Protein AF-0000000084690939 (afdb_homodimer)

Organism: Botryosphaeria parva (strain UCR-NP2) (NCBI:txid1287680)

Sequence (204 aa):
MVVKYTILFPKGSIYDMDHYTKIHMPMIAAAFPVDFLRWEVATFPAEAPFMAVCHVEWTSAEAFESMSQPGSEAGKKIFADVPNFSTEAPIFMMEKYVAGGPMVVKYTILFPKGSIYDMDHYTKIHMPMIAAAFPVDFLRWEVATFPAEAPFMAVCHVEWTSAEAFESMSQPGSEAGKKIFADVPNFSTEAPIFMMEKYVAGGP

Radius of gyration: 17.75 Å; Cα contacts (8 Å, |Δi|>4): 403; chains: 2; bounding box: 32×53×38 Å

Secondary structure (DSSP, 8-state):
--EEEEEEEETT--B-HHHIIIIIHHHHHHH-TTTEEEEEEEE--TTSSEEEEEEEEES-HHHHHHHHSTT-HHHHHHHHTGGGTBSS--EEEEEEEEEEE-/--EEEEEEEETT--B-HHHIIIIIHHHHHHH-TTTEEEEEEEE--TTSSEEEEEEEEES-HHHHHHHHSTT-HHHHHHHHTGGGTBSS--EEEEEEEEEEE-

Structure (mmCIF, N/CA/C/O backbone):
data_AF-0000000084690939-model_v1
#
loop_
_entity.id
_entity.type
_entity.pdbx_description
1 polymer 'Putative ethyl tert-butyl ether degradation protein'
#
loop_
_atom_site.group_PDB
_atom_site.id
_atom_site.type_symbol
_atom_site.label_atom_id
_atom_site.label_alt_id
_atom_site.label_comp_id
_atom_site.label_asym_id
_atom_site.label_entity_id
_atom_site.label_seq_id
_atom_site.pdbx_PDB_ins_code
_atom_site.Cartn_x
_atom_site.Cartn_y
_atom_site.Cartn_z
_atom_site.occupancy
_atom_site.B_iso_or_equiv
_atom_site.auth_seq_id
_atom_site.auth_comp_id
_atom_site.auth_asym_id
_atom_site.auth_atom_id
_atom_site.pdbx_PDB_model_num
ATOM 1 N N . MET A 1 1 ? -14.016 -5.285 -13.18 1 88.12 1 MET A N 1
ATOM 2 C CA . MET A 1 1 ? -13.453 -4.074 -12.594 1 88.12 1 MET A CA 1
ATOM 3 C C . MET A 1 1 ? -12.055 -4.34 -12.047 1 88.12 1 MET A C 1
ATOM 5 O O . MET A 1 1 ? -11.797 -5.398 -11.461 1 88.12 1 MET A O 1
ATOM 9 N N . VAL A 1 2 ? -11.156 -3.422 -12.188 1 95.56 2 VAL A N 1
ATOM 10 C CA . VAL A 1 2 ? -9.773 -3.602 -11.758 1 95.56 2 VAL A CA 1
ATOM 11 C C . VAL A 1 2 ? -9.719 -3.748 -10.234 1 95.56 2 VAL A C 1
ATOM 13 O O . VAL A 1 2 ? -10.438 -3.057 -9.516 1 95.56 2 VAL A O 1
ATOM 16 N N . VAL A 1 3 ? -8.906 -4.695 -9.789 1 96.81 3 VAL A N 1
ATOM 17 C CA . VAL A 1 3 ? -8.727 -4.871 -8.352 1 96.81 3 VAL A CA 1
ATOM 18 C C . VAL A 1 3 ? -7.25 -4.695 -7.996 1 96.81 3 VAL A C 1
ATOM 20 O O . VAL A 1 3 ? -6.367 -5.098 -8.758 1 96.81 3 VAL A O 1
ATOM 23 N N . LYS A 1 4 ? -7.066 -4.113 -6.82 1 98.31 4 LYS A N 1
ATOM 24 C CA . LYS A 1 4 ? -5.715 -3.848 -6.332 1 98.31 4 LYS A CA 1
ATOM 25 C C . LYS A 1 4 ? -5.426 -4.652 -5.066 1 98.31 4 LYS A C 1
ATOM 27 O O . LYS A 1 4 ? -6.312 -4.855 -4.234 1 98.31 4 LYS A O 1
ATOM 32 N N . TYR A 1 5 ? -4.188 -5.07 -4.992 1 97.81 5 TYR A N 1
ATOM 33 C CA . TYR A 1 5 ? -3.684 -5.676 -3.766 1 97.81 5 TYR A CA 1
ATOM 34 C C . TYR A 1 5 ? -2.473 -4.914 -3.24 1 97.81 5 TYR A C 1
ATOM 36 O O . TYR A 1 5 ? -1.619 -4.477 -4.016 1 97.81 5 TYR A O 1
ATOM 44 N N . THR A 1 6 ? -2.439 -4.734 -2.012 1 98.69 6 THR A N 1
ATOM 45 C CA . THR A 1 6 ? -1.219 -4.395 -1.288 1 98.69 6 THR A CA 1
ATOM 46 C C . THR A 1 6 ? -0.604 -5.637 -0.649 1 98.69 6 THR A C 1
ATOM 48 O O . THR A 1 6 ? -1.246 -6.305 0.164 1 98.69 6 THR A O 1
ATOM 51 N N . ILE A 1 7 ? 0.587 -5.934 -1.031 1 97.56 7 ILE A N 1
ATOM 52 C CA . ILE A 1 7 ? 1.321 -7.078 -0.5 1 97.56 7 ILE A CA 1
ATOM 53 C C . ILE A 1 7 ? 2.496 -6.59 0.343 1 97.56 7 ILE A C 1
ATOM 55 O O . ILE A 1 7 ? 3.369 -5.871 -0.153 1 97.56 7 ILE A O 1
ATOM 59 N N . LEU A 1 8 ? 2.527 -7.031 1.615 1 97.62 8 LEU A N 1
ATOM 60 C CA . LEU A 1 8 ? 3.557 -6.547 2.529 1 97.62 8 LEU A CA 1
ATOM 61 C C . LEU A 1 8 ? 4.496 -7.68 2.934 1 97.62 8 LEU A C 1
ATOM 63 O O . LEU A 1 8 ? 4.051 -8.797 3.193 1 97.62 8 LEU A O 1
ATOM 67 N N . PHE A 1 9 ? 5.727 -7.359 2.977 1 97.25 9 PHE A N 1
ATOM 68 C CA . PHE A 1 9 ? 6.75 -8.258 3.504 1 97.25 9 PHE A CA 1
ATOM 69 C C . PHE A 1 9 ? 7.234 -7.785 4.867 1 97.25 9 PHE A C 1
ATOM 71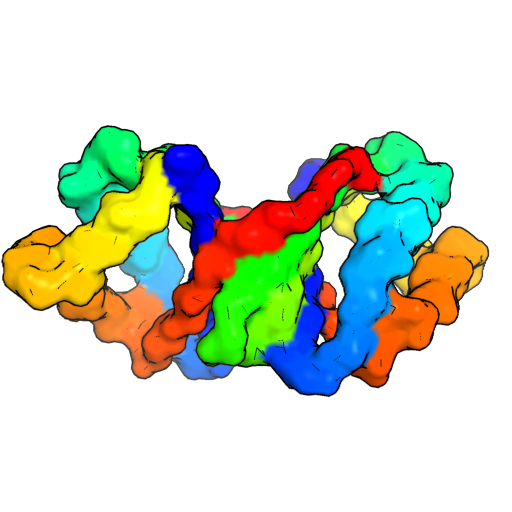 O O . PHE A 1 9 ? 7.836 -6.715 4.984 1 97.25 9 PHE A O 1
ATOM 78 N N . PRO A 1 10 ? 7.012 -8.547 5.863 1 95.25 10 PRO A N 1
ATOM 79 C CA . PRO A 1 10 ? 7.328 -8.078 7.219 1 95.25 10 PRO A CA 1
ATOM 80 C C . PRO A 1 10 ? 8.828 -7.906 7.445 1 95.25 10 PRO A C 1
ATOM 82 O O . PRO A 1 10 ? 9.641 -8.562 6.785 1 95.25 10 PRO A O 1
ATOM 85 N N . LYS A 1 11 ? 9.086 -7.035 8.375 1 92.88 11 LYS A N 1
ATOM 86 C CA . LYS A 1 11 ? 10.453 -6.891 8.852 1 92.88 11 LYS A CA 1
ATOM 87 C C . LYS A 1 11 ? 10.969 -8.195 9.453 1 92.88 11 LYS A C 1
ATOM 89 O O . LYS A 1 11 ? 10.234 -8.891 10.164 1 92.88 11 LYS A O 1
ATOM 94 N N . GLY A 1 12 ? 12.289 -8.508 9.133 1 86.62 12 GLY A N 1
ATOM 95 C CA . GLY A 1 12 ? 12.875 -9.727 9.664 1 86.62 12 GLY A CA 1
ATOM 96 C C . GLY A 1 12 ? 12.836 -10.883 8.68 1 86.62 12 GLY A C 1
ATOM 97 O O . GLY A 1 12 ? 13.57 -11.859 8.844 1 86.62 12 GLY A O 1
ATOM 98 N N . SER A 1 13 ? 11.906 -10.766 7.781 1 83.31 13 SER A N 1
ATOM 99 C CA . SER A 1 13 ? 11.93 -11.758 6.715 1 83.31 13 SER A CA 1
ATOM 100 C C . SER A 1 13 ? 13.188 -11.633 5.867 1 83.31 13 SER A C 1
ATOM 102 O O . SER A 1 13 ? 13.688 -10.523 5.656 1 83.31 13 SER A O 1
ATOM 104 N N . ILE A 1 14 ? 13.773 -12.695 5.57 1 88.62 14 ILE A N 1
ATOM 105 C CA . ILE A 1 14 ? 14.766 -12.672 4.504 1 88.62 14 ILE A CA 1
ATOM 106 C C . ILE A 1 14 ? 14.078 -12.555 3.15 1 88.62 14 ILE A C 1
ATOM 108 O O . ILE A 1 14 ? 13.148 -13.312 2.85 1 88.62 14 ILE A O 1
ATOM 112 N N . TYR A 1 15 ? 14.422 -11.57 2.402 1 93.5 15 TYR A N 1
ATOM 113 C CA . TYR A 1 15 ? 13.727 -11.234 1.159 1 93.5 15 TYR A CA 1
ATOM 114 C C . TYR A 1 15 ? 14.727 -11.031 0.023 1 93.5 15 TYR A C 1
ATOM 116 O O . TYR A 1 15 ? 15.5 -10.07 0.03 1 93.5 15 TYR A O 1
ATOM 124 N N . ASP A 1 16 ? 14.711 -11.938 -0.888 1 97.06 16 ASP A N 1
ATOM 125 C CA . ASP A 1 16 ? 15.516 -11.805 -2.098 1 97.06 16 ASP A CA 1
ATOM 126 C C . ASP A 1 16 ? 14.812 -10.938 -3.135 1 97.06 16 ASP A C 1
ATOM 128 O O . ASP A 1 16 ? 14.102 -11.445 -4.004 1 97.06 16 ASP A O 1
ATOM 132 N N . MET A 1 17 ? 15.094 -9.703 -3.105 1 96.56 17 MET A N 1
ATOM 133 C CA . MET A 1 17 ? 14.445 -8.695 -3.939 1 96.56 17 MET A CA 1
ATOM 134 C C . MET A 1 17 ? 14.711 -8.953 -5.418 1 96.56 17 MET A C 1
ATOM 136 O O . MET A 1 17 ? 13.828 -8.797 -6.254 1 96.56 17 MET A O 1
ATOM 140 N N . ASP A 1 18 ? 15.891 -9.336 -5.711 1 97.94 18 ASP A N 1
ATOM 141 C CA . ASP A 1 18 ? 16.234 -9.617 -7.102 1 97.94 18 ASP A CA 1
ATOM 142 C C . ASP A 1 18 ? 15.406 -10.773 -7.652 1 97.94 18 ASP A C 1
ATOM 144 O O . ASP A 1 18 ? 14.828 -10.664 -8.734 1 97.94 18 ASP A O 1
ATOM 148 N N . HIS A 1 19 ? 15.406 -11.812 -6.879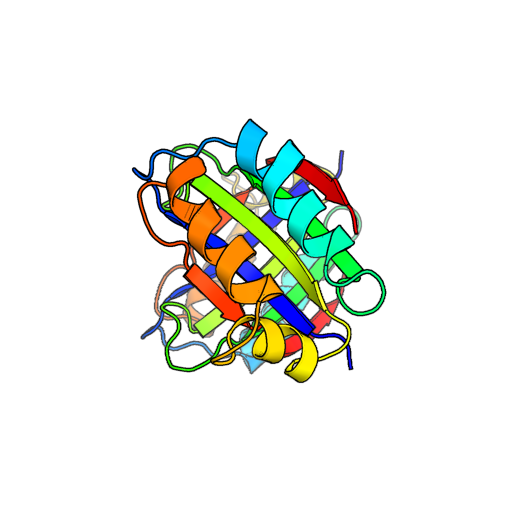 1 98.56 19 HIS A N 1
ATOM 149 C CA . HIS A 1 19 ? 14.602 -12.938 -7.328 1 98.56 19 HIS A CA 1
ATOM 150 C C . HIS A 1 19 ? 13.141 -12.531 -7.496 1 98.56 19 HIS A C 1
ATOM 152 O O . HIS A 1 19 ? 12.492 -12.906 -8.484 1 98.56 19 HIS A O 1
ATOM 158 N N . TYR A 1 20 ? 12.625 -11.82 -6.598 1 98.38 20 TYR A N 1
ATOM 159 C CA . TYR A 1 20 ? 11.219 -11.43 -6.625 1 98.38 20 TYR A CA 1
ATOM 160 C C . TYR A 1 20 ? 10.914 -10.594 -7.863 1 98.38 20 TYR A C 1
ATOM 162 O O . TYR A 1 20 ? 9.961 -10.883 -8.594 1 98.38 20 TYR A O 1
ATOM 170 N N . THR A 1 21 ? 11.758 -9.57 -8.172 1 98.44 21 THR A N 1
ATOM 171 C CA . THR A 1 21 ? 11.438 -8.609 -9.219 1 98.44 21 THR A CA 1
ATOM 172 C C . THR A 1 21 ? 11.852 -9.133 -10.586 1 98.44 21 THR A C 1
ATOM 174 O O . THR A 1 21 ? 11.227 -8.812 -11.602 1 98.44 21 THR A O 1
ATOM 177 N N . LYS A 1 22 ? 12.828 -10.023 -10.609 1 98.56 22 LYS A N 1
ATOM 178 C CA . LYS A 1 22 ? 13.367 -10.438 -11.906 1 98.56 22 LYS A CA 1
ATOM 179 C C . LYS A 1 22 ? 12.805 -11.789 -12.328 1 98.56 22 LYS A C 1
ATOM 181 O O . LYS A 1 22 ? 12.867 -12.164 -13.5 1 98.56 22 LYS A O 1
ATOM 186 N N . ILE A 1 23 ? 12.281 -12.492 -11.391 1 98.5 23 ILE A N 1
ATOM 187 C CA . ILE A 1 23 ? 11.82 -13.836 -11.719 1 98.5 23 ILE A CA 1
ATOM 188 C C . ILE A 1 23 ? 10.352 -13.992 -11.328 1 98.5 23 ILE A C 1
ATOM 190 O O . ILE A 1 23 ? 9.508 -14.297 -12.18 1 98.5 23 ILE A O 1
ATOM 194 N N . HIS A 1 24 ? 9.992 -13.82 -10.086 1 98.44 24 HIS A N 1
ATOM 195 C CA . HIS A 1 24 ? 8.664 -14.148 -9.57 1 98.44 24 HIS A CA 1
ATOM 196 C C . HIS A 1 24 ? 7.586 -13.312 -10.242 1 98.44 24 HIS A C 1
ATOM 198 O O . HIS A 1 24 ? 6.602 -13.859 -10.75 1 98.44 24 HIS A O 1
ATOM 204 N N . MET A 1 25 ? 7.789 -11.977 -10.242 1 98.19 25 MET A N 1
ATOM 205 C CA . MET A 1 25 ? 6.754 -11.109 -10.797 1 98.19 25 MET A CA 1
ATOM 206 C C . MET A 1 25 ? 6.598 -11.328 -12.297 1 98.19 25 MET A C 1
ATOM 208 O O . MET A 1 25 ? 5.477 -11.453 -12.797 1 98.19 25 MET A O 1
ATOM 212 N N . PRO A 1 26 ? 7.758 -11.453 -13.023 1 98.19 26 PRO A N 1
ATOM 213 C CA . PRO A 1 26 ? 7.613 -11.773 -14.445 1 98.19 26 PRO A CA 1
ATOM 214 C C . PRO A 1 26 ? 6.945 -13.125 -14.68 1 98.19 26 PRO A C 1
ATOM 216 O O . PRO A 1 26 ? 6.227 -13.305 -15.664 1 98.19 26 PRO A O 1
ATOM 219 N N . MET A 1 27 ? 7.133 -14.062 -13.828 1 97.88 27 MET A N 1
ATOM 220 C CA . MET A 1 27 ? 6.461 -15.352 -13.898 1 97.88 27 MET A CA 1
ATOM 221 C C . MET A 1 27 ? 4.945 -15.18 -13.82 1 97.88 27 MET A C 1
ATOM 223 O O . MET A 1 27 ? 4.211 -15.797 -14.594 1 97.88 27 MET A O 1
ATOM 227 N N . ILE A 1 28 ? 4.406 -14.383 -12.945 1 97.5 28 ILE A N 1
ATOM 228 C CA . ILE A 1 28 ? 2.977 -14.133 -12.805 1 97.5 28 ILE A CA 1
ATOM 229 C C . ILE A 1 28 ? 2.443 -13.461 -14.062 1 97.5 28 ILE A C 1
ATOM 231 O O . ILE A 1 28 ? 1.406 -13.859 -14.594 1 97.5 28 ILE A O 1
ATOM 235 N N . ALA A 1 29 ? 3.186 -12.469 -14.555 1 97.5 29 ALA A N 1
ATOM 236 C CA . ALA A 1 29 ? 2.766 -11.742 -15.75 1 97.5 29 ALA A CA 1
ATOM 237 C C . ALA A 1 29 ? 2.666 -12.68 -16.953 1 97.5 29 ALA A C 1
ATOM 239 O O . ALA A 1 29 ? 1.748 -12.555 -17.766 1 97.5 29 ALA A O 1
ATOM 240 N N . ALA A 1 30 ? 3.59 -13.594 -17.062 1 97.12 30 ALA A N 1
ATOM 241 C CA . ALA A 1 30 ? 3.594 -14.555 -18.172 1 97.12 30 ALA A CA 1
ATOM 242 C C . ALA A 1 30 ? 2.414 -15.516 -18.062 1 97.12 30 ALA A C 1
ATOM 244 O O . ALA A 1 30 ? 1.828 -15.906 -19.078 1 97.12 30 ALA A O 1
ATOM 245 N N . ALA A 1 31 ? 2.084 -15.844 -16.875 1 96.31 31 ALA A N 1
ATOM 246 C CA . ALA A 1 31 ? 1.008 -16.812 -16.656 1 96.31 31 ALA A CA 1
ATOM 247 C C . ALA A 1 31 ? -0.357 -16.156 -16.875 1 96.31 31 ALA A C 1
ATOM 249 O O . ALA A 1 31 ? -1.321 -16.844 -17.234 1 96.31 31 ALA A O 1
ATOM 250 N N . PHE A 1 32 ? -0.459 -14.836 -16.688 1 96.31 32 PHE A N 1
ATOM 251 C CA . PHE A 1 32 ? -1.729 -14.125 -16.781 1 96.31 32 PHE A CA 1
ATOM 252 C C . PHE A 1 32 ? -1.577 -12.852 -17.609 1 96.31 32 PHE A C 1
ATOM 254 O O . PHE A 1 32 ? -1.868 -11.758 -17.141 1 96.31 32 PHE A O 1
ATOM 261 N N . PRO A 1 33 ? -1.22 -12.984 -18.859 1 96.5 33 PRO A N 1
ATOM 262 C CA . PRO A 1 33 ? -0.843 -11.836 -19.688 1 96.5 33 PRO A CA 1
ATOM 263 C C . PRO A 1 33 ? -1.991 -10.852 -19.875 1 96.5 33 PRO A C 1
ATOM 265 O O . PRO A 1 33 ? -1.755 -9.656 -20.094 1 96.5 33 PRO A O 1
ATOM 268 N N . VAL A 1 34 ? -3.217 -11.289 -19.781 1 96.31 34 VAL A N 1
ATOM 269 C CA . VAL A 1 34 ? -4.363 -10.414 -20 1 96.31 34 VAL A CA 1
ATOM 270 C C . VAL A 1 34 ? -4.855 -9.867 -18.656 1 96.3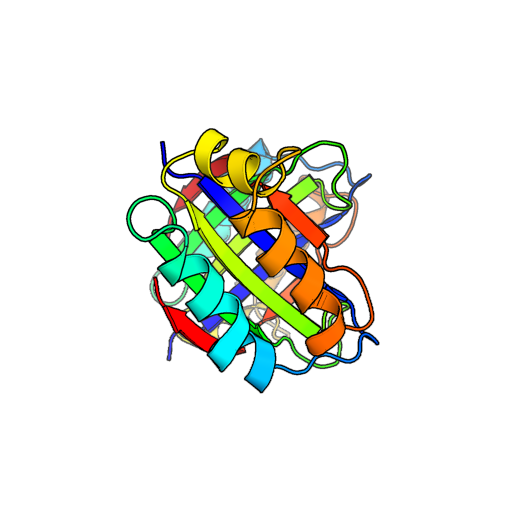1 34 VAL A C 1
ATOM 272 O O . VAL A 1 34 ? -5.184 -8.688 -18.547 1 96.31 34 VAL A O 1
ATOM 275 N N . ASP A 1 35 ? -4.797 -10.734 -17.609 1 96.94 35 ASP A N 1
ATOM 276 C CA . ASP A 1 35 ? -5.5 -10.43 -16.375 1 96.94 35 ASP A CA 1
ATOM 277 C C . ASP A 1 35 ? -4.602 -9.664 -15.406 1 96.94 35 ASP A C 1
ATOM 279 O O . ASP A 1 35 ? -5.09 -8.938 -14.531 1 96.94 35 ASP A O 1
ATOM 283 N N . PHE A 1 36 ? -3.295 -9.898 -15.453 1 97.5 36 PHE A N 1
ATOM 284 C CA . PHE A 1 36 ? -2.342 -9.227 -14.57 1 97.5 36 PHE A CA 1
ATOM 285 C C . PHE A 1 36 ? -1.839 -7.934 -15.195 1 97.5 36 PHE A C 1
ATOM 287 O O . PHE A 1 36 ? -1.036 -7.961 -16.125 1 97.5 36 PHE A O 1
ATOM 294 N N . LEU A 1 37 ? -2.207 -6.742 -14.641 1 98.19 37 LEU A N 1
ATOM 295 C CA . LEU A 1 37 ? -2.102 -5.469 -15.344 1 98.19 37 LEU A CA 1
ATOM 296 C C . LEU A 1 37 ? -0.817 -4.742 -14.961 1 98.19 37 LEU A C 1
ATOM 298 O O . LEU A 1 37 ? -0.158 -4.145 -15.812 1 98.19 37 LEU A O 1
ATOM 302 N N . ARG A 1 38 ? -0.526 -4.719 -13.672 1 98.25 38 ARG A N 1
ATOM 303 C CA . ARG A 1 38 ? 0.568 -3.885 -13.18 1 98.25 38 ARG A CA 1
ATOM 304 C C . ARG A 1 38 ? 1.087 -4.398 -11.836 1 98.25 38 ARG A C 1
ATOM 306 O O . ARG A 1 38 ? 0.31 -4.871 -11.008 1 98.25 38 ARG A O 1
ATOM 313 N N . TRP A 1 39 ? 2.4 -4.258 -11.672 1 98.69 39 TRP A N 1
ATOM 314 C CA . TRP A 1 39 ? 2.998 -4.434 -10.359 1 98.69 39 TRP A CA 1
ATOM 315 C C . TRP A 1 39 ? 4.094 -3.4 -10.109 1 98.69 39 TRP A C 1
ATOM 317 O O . TRP A 1 39 ? 4.762 -2.963 -11.047 1 98.69 39 TRP A O 1
ATOM 327 N N . GLU A 1 40 ? 4.223 -2.939 -8.898 1 98.75 40 GLU A N 1
ATOM 328 C CA . GLU A 1 40 ? 5.266 -2.023 -8.445 1 98.75 40 GLU A CA 1
ATOM 329 C C . GLU A 1 40 ? 5.793 -2.428 -7.074 1 98.75 40 GLU A C 1
ATOM 331 O O . GLU A 1 40 ? 5.02 -2.615 -6.133 1 98.75 40 GLU A O 1
ATOM 336 N N . VAL A 1 41 ? 7.125 -2.529 -6.98 1 98.69 41 VAL A N 1
ATOM 337 C CA . VAL A 1 41 ? 7.781 -2.908 -5.734 1 98.69 41 VAL A CA 1
ATOM 338 C C . VAL A 1 41 ? 8.547 -1.713 -5.168 1 98.69 41 VAL A C 1
ATOM 340 O O . VAL A 1 41 ? 9.211 -0.986 -5.91 1 98.69 41 VAL A O 1
ATOM 343 N N . ALA A 1 42 ? 8.438 -1.548 -3.906 1 98.56 42 ALA A N 1
ATOM 344 C CA . ALA A 1 42 ? 9.203 -0.542 -3.182 1 98.56 42 ALA A CA 1
ATOM 345 C C . ALA A 1 42 ? 9.68 -1.081 -1.836 1 98.56 42 ALA A C 1
ATOM 347 O O . ALA A 1 42 ? 9.117 -2.041 -1.309 1 98.56 42 ALA A O 1
ATOM 348 N N . THR A 1 43 ? 10.727 -0.502 -1.36 1 97.69 43 THR A N 1
ATOM 349 C CA . THR A 1 43 ? 11.188 -0.792 -0.007 1 97.69 43 THR A CA 1
ATOM 350 C C . THR A 1 43 ? 10.812 0.338 0.946 1 97.69 43 THR A C 1
ATOM 352 O O . THR A 1 43 ? 10.359 1.401 0.511 1 97.69 43 THR A O 1
ATOM 355 N N . PHE A 1 44 ? 10.898 0.026 2.223 1 97.44 44 PHE A N 1
ATOM 356 C CA . PHE A 1 44 ? 10.602 0.996 3.271 1 97.44 44 PHE A CA 1
ATOM 357 C C . PHE A 1 44 ? 11.859 1.302 4.086 1 97.44 44 PHE A C 1
ATOM 359 O O . PHE A 1 44 ? 12.836 0.553 4.039 1 97.44 44 PHE A O 1
ATOM 366 N N . PRO A 1 45 ? 11.828 2.434 4.832 1 95.69 45 PRO A N 1
ATOM 367 C CA . PRO A 1 45 ? 12.938 2.715 5.746 1 95.69 45 PRO A CA 1
ATOM 368 C C . PRO A 1 45 ? 13.062 1.68 6.863 1 95.69 45 PRO A C 1
ATOM 370 O O . PRO A 1 45 ? 12.102 0.962 7.152 1 95.69 45 PRO A O 1
ATOM 373 N N . ALA A 1 46 ? 14.203 1.632 7.523 1 94.06 46 ALA A N 1
ATOM 374 C CA . ALA A 1 46 ? 14.547 0.611 8.508 1 94.06 46 ALA A CA 1
ATOM 375 C C . ALA A 1 46 ? 13.594 0.654 9.703 1 94.06 46 ALA A C 1
ATOM 377 O O . ALA A 1 46 ? 13.344 -0.371 10.344 1 94.06 46 ALA A O 1
ATOM 378 N N . GLU A 1 47 ? 13.031 1.786 10.023 1 94.88 47 GLU A N 1
ATOM 379 C CA . GLU A 1 47 ? 12.188 1.94 11.203 1 94.88 47 GLU A CA 1
ATOM 380 C C . GLU A 1 47 ? 10.781 1.397 10.961 1 94.88 47 GLU A C 1
ATOM 382 O O . GLU A 1 47 ? 10.008 1.209 11.898 1 94.88 47 GLU A O 1
ATOM 387 N N . ALA A 1 48 ? 10.414 1.156 9.773 1 95.94 48 ALA A N 1
ATOM 388 C CA . ALA A 1 48 ? 9.086 0.637 9.43 1 95.94 48 ALA A CA 1
ATOM 389 C C . ALA A 1 48 ? 8.953 -0.826 9.836 1 95.94 48 ALA A C 1
ATOM 391 O O . ALA A 1 48 ? 9.938 -1.566 9.859 1 95.94 48 ALA A O 1
ATOM 392 N N . PRO A 1 49 ? 7.797 -1.308 10.109 1 96.62 49 PRO A N 1
ATOM 393 C CA . PRO A 1 49 ? 7.582 -2.705 10.492 1 96.62 49 PRO A CA 1
ATOM 394 C C . PRO A 1 49 ? 7.594 -3.656 9.297 1 96.62 49 PRO A C 1
ATOM 396 O O . PRO A 1 49 ? 7.5 -4.871 9.469 1 96.62 49 PRO A O 1
ATOM 399 N N . PHE A 1 50 ? 7.738 -3.176 8.094 1 97.38 50 PHE A N 1
ATOM 400 C CA . PHE A 1 50 ? 7.824 -3.961 6.871 1 97.38 50 PHE A CA 1
ATOM 401 C C . PHE A 1 50 ? 9.07 -3.59 6.074 1 97.38 50 PHE A C 1
ATOM 403 O O . PHE A 1 50 ? 9.539 -2.451 6.137 1 97.38 50 PHE A O 1
ATOM 410 N N . MET A 1 51 ? 9.547 -4.461 5.336 1 95.94 51 MET A N 1
ATOM 411 C CA . MET A 1 51 ? 10.766 -4.168 4.59 1 95.94 51 MET A CA 1
ATOM 412 C C . MET A 1 51 ? 10.438 -3.771 3.152 1 95.94 51 MET A C 1
ATOM 414 O O . MET A 1 51 ? 11.227 -3.074 2.506 1 95.94 51 MET A O 1
ATOM 418 N N . ALA A 1 52 ? 9.242 -4.277 2.656 1 97.44 52 ALA A N 1
ATOM 419 C CA . ALA A 1 52 ? 8.883 -4.008 1.266 1 97.44 52 ALA A CA 1
ATOM 420 C C . ALA A 1 52 ? 7.379 -4.113 1.052 1 97.44 52 ALA A C 1
ATOM 422 O O . ALA A 1 52 ? 6.664 -4.688 1.881 1 97.44 52 ALA A O 1
ATOM 423 N N . VAL A 1 53 ? 7.012 -3.496 -0.047 1 98.56 53 VAL A N 1
ATOM 424 C CA . VAL A 1 53 ? 5.629 -3.572 -0.499 1 98.56 53 VAL A CA 1
ATOM 425 C C . VAL A 1 53 ? 5.59 -3.846 -2.002 1 98.56 53 VAL A C 1
ATOM 427 O O . VAL A 1 53 ? 6.453 -3.381 -2.746 1 98.56 53 VAL A O 1
ATOM 430 N N . CYS A 1 54 ? 4.613 -4.625 -2.391 1 98.75 54 CYS A N 1
ATOM 431 C CA . CYS A 1 54 ? 4.277 -4.789 -3.801 1 98.75 54 CYS A CA 1
ATOM 432 C C . CYS A 1 54 ? 2.816 -4.438 -4.055 1 98.75 54 CYS A C 1
ATOM 434 O O . CYS A 1 54 ? 1.918 -5.012 -3.438 1 98.75 54 CYS A O 1
ATOM 436 N N . HIS A 1 55 ? 2.598 -3.498 -4.91 1 98.75 55 HIS A N 1
ATOM 437 C CA . HIS A 1 55 ? 1.268 -3.166 -5.406 1 98.75 55 HIS A CA 1
ATOM 438 C C . HIS A 1 55 ? 0.973 -3.885 -6.719 1 98.75 55 HIS A C 1
ATOM 440 O O . HIS A 1 55 ? 1.766 -3.816 -7.66 1 98.75 55 HIS A O 1
ATOM 446 N N . VAL A 1 56 ? -0.158 -4.527 -6.746 1 98.25 56 VAL A N 1
ATOM 447 C CA . VAL A 1 56 ? -0.496 -5.207 -7.992 1 98.25 56 VAL A CA 1
ATOM 448 C C . VAL A 1 56 ? -1.929 -4.867 -8.398 1 98.25 56 VAL A C 1
ATOM 450 O O . VAL A 1 56 ? -2.77 -4.582 -7.539 1 98.25 56 VAL A O 1
ATOM 453 N N . GLU A 1 57 ? -2.189 -4.906 -9.68 1 98.31 57 GLU A N 1
ATOM 454 C CA . GLU A 1 57 ? -3.504 -4.66 -10.266 1 98.31 57 GLU A CA 1
ATOM 455 C C . GLU A 1 57 ? -3.932 -5.812 -11.164 1 98.31 57 GLU A C 1
ATOM 457 O O . GLU A 1 57 ? -3.154 -6.273 -12.008 1 98.31 57 GLU A O 1
ATOM 462 N N . TRP A 1 58 ? -5.094 -6.254 -11.023 1 97.38 58 TRP A N 1
ATOM 463 C CA . TRP A 1 58 ? -5.711 -7.328 -11.789 1 97.38 58 TRP A CA 1
ATOM 464 C C . TRP A 1 58 ? -7.008 -6.855 -12.445 1 97.38 58 TRP A C 1
ATOM 466 O O . TRP A 1 58 ? -7.688 -5.969 -11.914 1 97.38 58 TRP A O 1
ATOM 476 N N . THR A 1 59 ? -7.41 -7.449 -13.516 1 97.38 59 THR A N 1
ATOM 477 C CA . THR A 1 59 ? -8.625 -7.078 -14.234 1 97.38 59 THR A CA 1
ATOM 478 C C . THR A 1 59 ? -9.859 -7.379 -13.398 1 97.38 59 THR A C 1
ATOM 480 O O . THR A 1 59 ? -10.93 -6.801 -13.617 1 97.38 59 THR A O 1
ATOM 483 N N . SER A 1 60 ? -9.719 -8.406 -12.516 1 95.56 60 SER A N 1
ATOM 484 C CA . SER A 1 60 ? -10.844 -8.789 -11.672 1 95.56 60 SER A CA 1
ATOM 485 C C . SER A 1 60 ? -10.383 -9.586 -10.453 1 95.56 60 SER A C 1
ATOM 487 O O . SER A 1 60 ? -9.281 -10.141 -10.453 1 95.56 60 SER A O 1
ATOM 489 N N . ALA A 1 61 ? -11.258 -9.578 -9.469 1 93.31 61 ALA A N 1
ATOM 490 C CA . ALA A 1 61 ? -11 -10.414 -8.297 1 93.31 61 ALA A CA 1
ATOM 491 C C . ALA A 1 61 ? -10.977 -11.891 -8.672 1 93.31 61 ALA A C 1
ATOM 493 O O . ALA A 1 61 ? -10.211 -12.672 -8.102 1 93.31 61 ALA A O 1
ATOM 494 N N . GLU A 1 62 ? -11.805 -12.297 -9.625 1 93.56 62 GLU A N 1
ATOM 495 C CA . GLU A 1 62 ? -11.891 -13.688 -10.07 1 93.56 62 GLU A CA 1
ATOM 496 C C . GLU A 1 62 ? -10.562 -14.156 -10.664 1 93.56 62 GLU A C 1
ATOM 498 O O . GLU A 1 62 ? -10.156 -15.305 -10.461 1 93.56 62 GLU A O 1
ATOM 503 N N . ALA A 1 63 ? -9.977 -13.336 -11.422 1 92.12 63 ALA A N 1
ATOM 504 C CA . ALA A 1 63 ? -8.688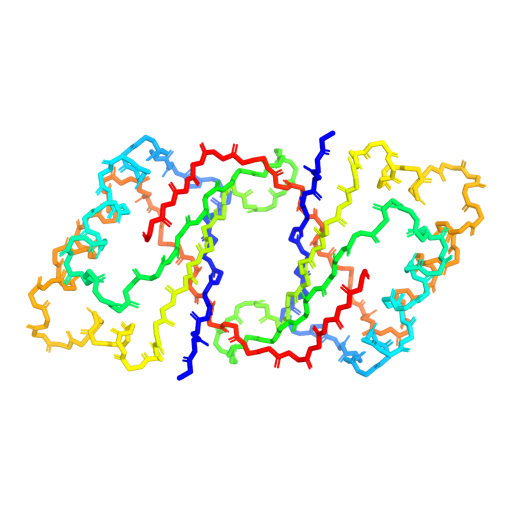 -13.672 -12.008 1 92.12 63 ALA A CA 1
ATOM 505 C C . ALA A 1 63 ? -7.648 -13.953 -10.922 1 92.12 63 ALA A C 1
ATOM 507 O O . ALA A 1 63 ? -6.953 -14.969 -10.969 1 92.12 63 ALA A O 1
ATOM 508 N N . PHE A 1 64 ? -7.551 -13.117 -9.93 1 91.94 64 PHE A N 1
ATOM 509 C CA . PHE A 1 64 ? -6.641 -13.328 -8.812 1 91.94 64 PHE A CA 1
ATOM 510 C C . PHE A 1 64 ? -6.984 -14.617 -8.07 1 91.94 64 PHE A C 1
ATOM 512 O O . PHE A 1 64 ? -6.102 -15.422 -7.773 1 91.94 64 PHE A O 1
ATOM 519 N N . GLU A 1 65 ? -8.227 -14.781 -7.836 1 91.12 65 GLU A N 1
ATOM 520 C CA . GLU A 1 65 ? -8.688 -15.945 -7.098 1 91.12 65 GLU A CA 1
ATOM 52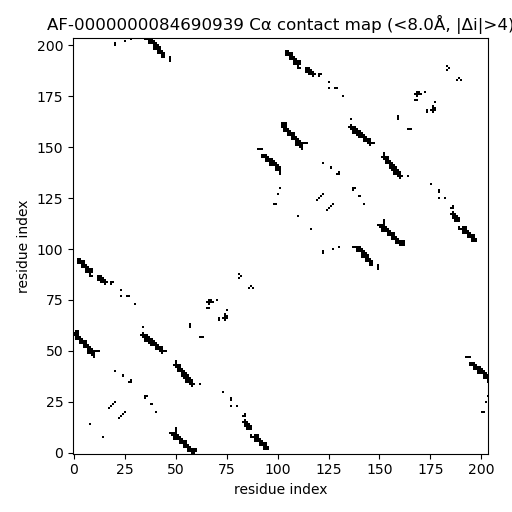1 C C . GLU A 1 65 ? -8.406 -17.234 -7.863 1 91.12 65 GLU A C 1
ATOM 523 O O . GLU A 1 65 ? -8.188 -18.297 -7.262 1 91.12 65 GLU A O 1
ATOM 528 N N . SER A 1 66 ? -8.367 -17.141 -9.141 1 91.88 66 SER A N 1
ATOM 529 C CA . SER A 1 66 ? -8.102 -18.328 -9.961 1 91.88 66 SER A CA 1
ATOM 530 C C . SER A 1 66 ? -6.703 -18.875 -9.711 1 91.88 66 SER A C 1
ATOM 532 O O . SER A 1 66 ? -6.473 -20.078 -9.828 1 91.88 66 SER A O 1
ATOM 534 N N . MET A 1 67 ? -5.812 -17.984 -9.367 1 88.75 67 MET A N 1
ATOM 535 C CA . MET A 1 67 ? -4.445 -18.375 -9.055 1 88.75 67 MET A CA 1
ATOM 536 C C . MET A 1 67 ? -4.398 -19.234 -7.789 1 88.75 67 MET A C 1
ATOM 538 O O . MET A 1 67 ? -3.576 -20.141 -7.68 1 88.75 67 MET A O 1
ATOM 542 N N . SER A 1 68 ? -5.273 -18.984 -6.938 1 83.69 68 SER A N 1
ATOM 543 C CA . SER A 1 68 ? -5.246 -19.641 -5.637 1 83.69 68 SER A CA 1
ATOM 544 C C . SER A 1 68 ? -6.148 -20.859 -5.613 1 83.69 68 SER A C 1
ATOM 546 O O . SER A 1 68 ? -6.211 -21.578 -4.609 1 83.69 68 SER A O 1
ATOM 548 N N . GLN A 1 69 ? -6.883 -21.094 -6.688 1 88.31 69 GLN A N 1
ATOM 549 C CA . GLN A 1 69 ? -7.793 -22.234 -6.727 1 88.31 69 GLN A CA 1
ATOM 550 C C . GLN A 1 69 ? -7.027 -23.562 -6.754 1 88.31 69 GLN A C 1
ATOM 552 O O . GLN A 1 69 ? -5.957 -23.641 -7.363 1 88.31 69 GLN A O 1
ATOM 557 N N . PRO A 1 70 ? -7.809 -24.516 -6.098 1 84.88 70 PRO A N 1
ATOM 558 C CA . PRO A 1 70 ? -7.227 -25.844 -6.223 1 84.88 70 PRO A CA 1
ATOM 559 C C . PRO A 1 70 ? -7.129 -26.328 -7.672 1 84.88 70 PRO A C 1
ATOM 561 O O . PRO A 1 70 ? -8.07 -26.125 -8.453 1 84.88 70 PRO A O 1
ATOM 564 N N . GLY A 1 71 ? -6.043 -26.75 -8.141 1 88.44 71 GLY A N 1
ATOM 565 C CA . GLY A 1 71 ? -5.855 -27.281 -9.484 1 88.44 71 GLY A CA 1
ATOM 566 C C . GLY A 1 71 ? -5.18 -26.297 -10.422 1 88.44 71 GLY A C 1
ATOM 567 O O . GLY A 1 71 ? -4.871 -26.641 -11.57 1 88.44 71 GLY A O 1
ATOM 568 N N . SER A 1 72 ? -5.113 -25.094 -9.953 1 91.19 72 SER A N 1
ATOM 569 C CA . SER A 1 72 ? -4.406 -24.141 -10.789 1 91.19 72 SER A CA 1
ATOM 570 C C . SER A 1 72 ? -2.928 -24.5 -10.914 1 91.19 72 SER A C 1
ATOM 572 O O . SER A 1 72 ? -2.168 -24.359 -9.953 1 91.19 72 SER A O 1
ATOM 574 N N . GLU A 1 73 ? -2.588 -24.938 -12.086 1 93.12 73 GLU A N 1
ATOM 575 C CA . GLU A 1 73 ? -1.185 -25.266 -12.305 1 93.12 73 GLU A CA 1
ATOM 576 C C . GLU A 1 73 ? -0.299 -24.031 -12.195 1 93.12 73 GLU A C 1
ATOM 578 O O . GLU A 1 73 ? 0.783 -24.078 -11.609 1 93.12 73 GLU A O 1
ATOM 583 N N . ALA A 1 74 ? -0.799 -22.969 -12.781 1 93 74 ALA A N 1
ATOM 584 C CA . ALA A 1 74 ? -0.062 -21.719 -12.688 1 93 74 ALA A CA 1
ATOM 585 C C . ALA A 1 74 ? 0.077 -21.266 -11.234 1 93 74 ALA A C 1
ATOM 587 O O . ALA A 1 74 ? 1.168 -20.891 -10.797 1 93 74 ALA A O 1
ATOM 588 N N . GLY A 1 75 ? -0.963 -21.297 -10.461 1 93.69 75 GLY A N 1
ATOM 589 C CA . GLY A 1 75 ? -0.943 -20.938 -9.055 1 93.69 75 GLY A CA 1
ATOM 590 C C . GLY A 1 75 ? 0.036 -21.75 -8.234 1 93.69 75 GLY A C 1
ATOM 591 O O . GLY A 1 75 ? 0.782 -21.203 -7.418 1 93.69 75 GLY A O 1
ATOM 592 N N . LYS A 1 76 ? -0.012 -23.062 -8.492 1 94.62 76 LYS A N 1
ATOM 593 C CA . LYS A 1 76 ? 0.906 -23.953 -7.789 1 94.62 76 LYS A CA 1
ATOM 594 C C . LYS A 1 76 ? 2.355 -23.531 -7.996 1 94.62 76 LYS A C 1
ATOM 596 O O . LYS A 1 76 ? 3.133 -23.469 -7.043 1 94.62 76 LYS A O 1
ATOM 601 N N . LYS A 1 77 ? 2.689 -23.266 -9.227 1 95.44 77 LYS A N 1
ATOM 602 C CA . LYS A 1 77 ? 4.051 -22.875 -9.562 1 95.44 77 LYS A CA 1
ATOM 603 C C . LYS A 1 77 ? 4.418 -21.547 -8.883 1 95.44 77 LYS A C 1
ATOM 605 O O . LYS A 1 77 ? 5.52 -21.406 -8.352 1 95.44 77 LYS A O 1
ATOM 610 N N . ILE A 1 78 ? 3.498 -20.594 -8.883 1 95.5 78 ILE A N 1
ATOM 611 C CA . ILE A 1 78 ? 3.723 -19.25 -8.352 1 95.5 78 ILE A CA 1
ATOM 612 C C . ILE A 1 78 ? 3.914 -19.328 -6.836 1 95.5 78 ILE A C 1
ATOM 614 O O . ILE A 1 78 ? 4.875 -18.781 -6.297 1 95.5 78 ILE A O 1
ATOM 618 N N . PHE A 1 79 ? 3.086 -20.016 -6.141 1 93.19 79 PHE A N 1
ATOM 619 C CA . PHE A 1 79 ? 3.152 -20.094 -4.684 1 93.19 79 PHE A CA 1
ATOM 620 C C . PHE A 1 79 ? 4.328 -20.953 -4.234 1 93.19 79 PHE A C 1
ATOM 622 O O . PHE A 1 79 ? 4.938 -20.688 -3.197 1 93.19 79 PHE A O 1
ATOM 629 N N . ALA A 1 80 ? 4.73 -21.984 -5.039 1 94.38 80 ALA A N 1
ATOM 630 C CA . ALA A 1 80 ? 5.887 -22.812 -4.734 1 94.38 80 ALA A CA 1
ATOM 631 C C . ALA A 1 80 ? 7.18 -22.016 -4.816 1 94.38 80 ALA A C 1
ATOM 633 O O . ALA A 1 80 ? 8.219 -22.438 -4.305 1 94.38 80 ALA A O 1
ATOM 634 N N . ASP A 1 81 ? 7.129 -20.891 -5.473 1 96.44 81 ASP A N 1
ATOM 635 C CA . ASP A 1 81 ? 8.312 -20.062 -5.664 1 96.44 81 ASP A CA 1
ATOM 636 C C . ASP A 1 81 ? 8.547 -19.156 -4.465 1 96.44 81 ASP A C 1
ATOM 638 O O . ASP A 1 81 ? 9.602 -18.531 -4.344 1 96.44 81 ASP A O 1
ATOM 642 N N . VAL A 1 82 ? 7.605 -19.016 -3.521 1 94.19 82 VAL A N 1
ATOM 643 C CA . VAL A 1 82 ? 7.66 -18.047 -2.422 1 94.19 82 VAL A CA 1
ATOM 644 C C . VAL A 1 82 ? 8.891 -18.312 -1.564 1 94.19 82 VAL A C 1
ATOM 646 O O . VAL A 1 82 ? 9.664 -17.406 -1.265 1 94.19 82 VAL A O 1
ATOM 649 N N . PRO A 1 83 ? 9.281 -19.578 -1.248 1 94.69 83 PRO A N 1
ATOM 650 C CA . PRO A 1 83 ? 10.461 -19.812 -0.413 1 94.69 83 PRO A CA 1
ATOM 651 C C . PRO A 1 83 ? 11.766 -19.422 -1.105 1 94.69 83 PRO A C 1
ATOM 653 O O . PRO A 1 83 ? 12.812 -19.344 -0.456 1 94.69 83 PRO A O 1
ATOM 656 N N . ASN A 1 84 ? 11.68 -19.25 -2.398 1 96.25 84 ASN A N 1
ATOM 657 C CA . ASN A 1 84 ? 12.891 -18.875 -3.119 1 96.25 84 ASN A CA 1
ATOM 658 C C . ASN A 1 84 ? 13.258 -17.422 -2.865 1 96.25 84 ASN A C 1
ATOM 660 O O . ASN A 1 84 ? 14.383 -17 -3.143 1 96.25 84 ASN A O 1
ATOM 664 N N . PHE A 1 85 ? 12.273 -16.625 -2.32 1 96.75 85 PHE A N 1
ATOM 665 C CA . PHE A 1 85 ? 12.648 -15.227 -2.139 1 96.75 85 PHE A CA 1
ATOM 666 C C . PHE A 1 85 ? 12.242 -14.734 -0.757 1 96.75 85 PHE A C 1
ATOM 668 O O . PHE A 1 85 ? 12.648 -13.648 -0.332 1 96.75 85 PHE A O 1
ATOM 675 N N . SER A 1 86 ? 11.406 -15.438 -0.053 1 94.62 86 SER A N 1
ATOM 676 C CA . SER A 1 86 ? 10.961 -14.984 1.262 1 94.62 86 SER A CA 1
ATOM 677 C C . SER A 1 86 ? 10.883 -16.141 2.25 1 94.62 86 SER A C 1
ATOM 679 O O . SER A 1 86 ? 10.367 -17.219 1.92 1 94.62 86 SER A O 1
ATOM 681 N N . THR A 1 87 ? 11.352 -15.914 3.434 1 94.88 87 THR A N 1
ATOM 682 C CA . THR A 1 87 ? 11.289 -16.938 4.477 1 94.88 87 THR A CA 1
ATOM 683 C C . THR A 1 87 ? 9.953 -16.875 5.211 1 94.88 87 THR A C 1
ATOM 685 O O . THR A 1 87 ? 9.586 -17.812 5.922 1 94.88 87 THR A O 1
ATOM 688 N N . GLU A 1 88 ? 9.297 -15.789 5.156 1 92 88 GLU A N 1
ATOM 689 C CA . GLU A 1 88 ? 7.961 -15.617 5.723 1 92 88 GLU A CA 1
ATOM 690 C C . GLU A 1 88 ? 6.934 -15.344 4.629 1 92 88 GLU A C 1
ATOM 692 O O . GLU A 1 88 ? 7.258 -14.766 3.588 1 92 88 GLU A O 1
ATOM 697 N N . ALA A 1 89 ? 5.762 -15.797 4.945 1 89.06 89 ALA A N 1
ATOM 698 C CA . ALA A 1 89 ? 4.684 -15.508 4.004 1 89.06 89 ALA A CA 1
ATOM 699 C C . ALA A 1 89 ? 4.375 -14.008 3.969 1 89.06 89 ALA A C 1
ATOM 701 O O . ALA A 1 89 ? 4.277 -13.367 5.016 1 89.06 89 ALA A O 1
ATOM 702 N N . PRO A 1 90 ? 4.227 -13.445 2.777 1 94 90 PRO A N 1
ATOM 703 C CA . PRO A 1 90 ? 3.748 -12.062 2.715 1 94 90 PRO A CA 1
ATOM 704 C C . PRO A 1 90 ? 2.305 -11.922 3.195 1 94 90 PRO A C 1
ATOM 706 O O . PRO A 1 90 ? 1.605 -12.922 3.373 1 94 90 PRO A O 1
ATOM 709 N N . ILE A 1 91 ? 1.932 -10.734 3.434 1 95.44 91 ILE A N 1
ATOM 710 C CA . ILE A 1 91 ? 0.55 -10.391 3.756 1 95.44 91 ILE A CA 1
ATOM 711 C C . ILE A 1 91 ? -0.157 -9.875 2.506 1 95.44 91 ILE A C 1
ATOM 713 O O . ILE A 1 91 ? 0.228 -8.844 1.95 1 95.44 91 ILE A O 1
ATOM 717 N N . PHE A 1 92 ? -1.146 -10.586 2.043 1 95 92 PHE A N 1
ATOM 718 C CA . PHE A 1 92 ? -1.925 -10.211 0.868 1 95 92 PHE A CA 1
ATOM 719 C C . PHE A 1 92 ? -3.213 -9.508 1.275 1 95 92 PHE A C 1
ATOM 721 O O . PHE A 1 92 ? -4.027 -10.062 2.012 1 95 92 PHE A O 1
ATOM 728 N N . MET A 1 93 ? -3.438 -8.297 0.781 1 97.38 93 MET A N 1
ATOM 729 C CA . MET A 1 93 ? -4.645 -7.566 1.157 1 97.38 93 MET A CA 1
ATOM 730 C C . MET A 1 93 ? -5.297 -6.926 -0.064 1 97.38 93 MET A C 1
ATOM 732 O O . MET A 1 93 ? -4.688 -6.09 -0.731 1 97.38 93 MET A O 1
ATOM 736 N N . MET A 1 94 ? -6.527 -7.348 -0.314 1 97.44 94 MET A N 1
ATOM 737 C CA . MET A 1 94 ? -7.293 -6.746 -1.404 1 97.44 94 MET A CA 1
ATOM 738 C C . MET A 1 94 ? -7.832 -5.379 -0.998 1 97.44 94 MET A C 1
ATOM 740 O O . MET A 1 94 ? -8.422 -5.234 0.074 1 97.44 94 MET A O 1
ATOM 744 N N . GLU A 1 95 ? -7.609 -4.426 -1.913 1 98 95 GLU A N 1
ATOM 745 C CA . GLU A 1 95 ? -8.078 -3.074 -1.619 1 98 95 GLU A CA 1
ATOM 746 C C . GLU A 1 95 ? -9.508 -2.865 -2.121 1 98 95 GLU A C 1
ATOM 748 O O . GLU A 1 95 ? -9.844 -3.26 -3.24 1 98 95 GLU A O 1
ATOM 753 N N . LYS A 1 96 ? -10.336 -2.361 -1.306 1 97.56 96 LYS A N 1
ATOM 754 C CA . LYS A 1 96 ? -11.625 -1.799 -1.708 1 97.56 96 LYS A CA 1
ATOM 755 C C . LYS A 1 96 ? -11.586 -0.273 -1.688 1 97.56 96 LYS A C 1
ATOM 757 O O . LYS A 1 96 ? -11.555 0.338 -0.618 1 97.56 96 LYS A O 1
ATOM 762 N N . TYR A 1 97 ? -11.633 0.294 -2.838 1 98 97 TYR A N 1
ATOM 763 C CA . TYR A 1 97 ? -11.5 1.738 -2.99 1 98 97 TYR A CA 1
ATOM 764 C C . TYR A 1 97 ? -12.609 2.467 -2.236 1 98 97 TYR A C 1
ATOM 766 O O . TYR A 1 97 ? -13.766 2.045 -2.258 1 98 97 TYR A O 1
ATOM 774 N N . VAL A 1 98 ? -12.258 3.617 -1.646 1 98.31 98 VAL A N 1
ATOM 775 C CA . VAL A 1 98 ? -13.234 4.426 -0.92 1 98.31 98 VAL A CA 1
ATOM 776 C C . VAL A 1 98 ? -13.305 5.82 -1.537 1 98.31 98 VAL A C 1
ATOM 778 O O . VAL A 1 98 ? -14.391 6.301 -1.872 1 98.31 98 VAL A O 1
ATOM 781 N N . ALA A 1 99 ? -12.172 6.461 -1.615 1 98.44 99 ALA A N 1
ATOM 782 C CA . ALA A 1 99 ? -12.109 7.836 -2.107 1 98.44 99 ALA A CA 1
ATOM 783 C C . ALA A 1 99 ? -10.688 8.203 -2.527 1 98.44 99 ALA A C 1
ATOM 785 O O . ALA A 1 99 ? -9.734 7.5 -2.199 1 98.44 99 ALA A O 1
ATOM 786 N N . GLY A 1 100 ? -10.531 9.242 -3.256 1 98.19 100 GLY A N 1
ATOM 787 C CA . GLY A 1 100 ? -9.25 9.805 -3.668 1 98.19 100 GLY A CA 1
ATOM 788 C C . GLY A 1 100 ? -9.336 11.273 -4.047 1 98.19 100 GLY A C 1
ATOM 789 O O . GLY A 1 100 ? -10.43 11.836 -4.117 1 98.19 100 GLY A O 1
ATOM 790 N N . GLY A 1 101 ? -8.125 11.836 -4.148 1 97.06 101 GLY A N 1
ATOM 791 C CA . GLY A 1 101 ? -8.055 13.25 -4.496 1 97.06 101 GLY A CA 1
ATOM 792 C C . GLY A 1 101 ? -6.66 13.711 -4.855 1 97.06 101 GLY A C 1
ATOM 793 O O . GLY A 1 101 ? -5.746 12.891 -4.992 1 97.06 101 GLY A O 1
ATOM 794 N N . PRO A 1 102 ? -6.453 14.992 -4.812 1 89.88 102 PRO A N 1
ATOM 795 C CA . PRO A 1 102 ? -5.086 15.516 -4.906 1 89.88 102 PRO A CA 1
ATOM 796 C C . PRO A 1 102 ? -4.328 15.422 -3.586 1 89.88 102 PRO A C 1
ATOM 798 O O . PRO A 1 102 ? -4.945 15.359 -2.52 1 89.88 102 PRO A O 1
ATOM 801 N N . MET B 1 1 ? 11.781 14.969 -6.945 1 88.75 1 MET B N 1
ATOM 802 C CA . MET B 1 1 ? 11.211 13.711 -7.418 1 88.75 1 MET B CA 1
ATOM 803 C C . MET B 1 1 ? 10 13.32 -6.582 1 88.75 1 MET B C 1
ATOM 805 O O . MET B 1 1 ? 9.977 13.531 -5.371 1 88.75 1 MET B O 1
ATOM 809 N N . VAL B 1 2 ? 9.016 12.742 -7.191 1 95.56 2 VAL B N 1
ATOM 810 C CA . VAL B 1 2 ? 7.781 12.383 -6.496 1 95.56 2 VAL B CA 1
ATOM 811 C C . VAL B 1 2 ? 8.07 11.305 -5.453 1 95.56 2 VAL B C 1
ATOM 813 O O . VAL B 1 2 ? 8.852 10.383 -5.703 1 95.56 2 VAL B O 1
ATOM 816 N N . VAL B 1 3 ? 7.469 11.477 -4.285 1 96.88 3 VAL B N 1
ATOM 817 C CA . VAL B 1 3 ? 7.621 10.469 -3.244 1 96.88 3 VAL B CA 1
ATOM 818 C C . VAL B 1 3 ? 6.246 9.93 -2.846 1 96.88 3 VAL B C 1
ATOM 820 O O . VAL B 1 3 ? 5.266 10.67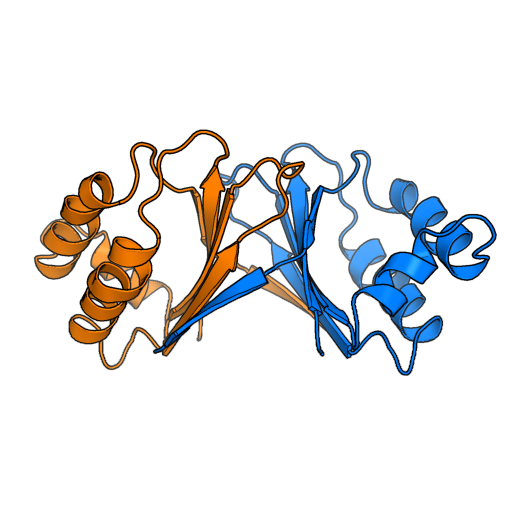2 -2.805 1 96.88 3 VAL B O 1
ATOM 823 N N . LYS B 1 4 ? 6.27 8.641 -2.547 1 98.31 4 LYS B N 1
ATOM 824 C CA . LYS B 1 4 ? 5.039 7.953 -2.16 1 98.31 4 LYS B CA 1
ATOM 825 C C . LYS B 1 4 ? 5.121 7.453 -0.721 1 98.31 4 LYS B C 1
ATOM 827 O O . LYS B 1 4 ? 6.188 7.039 -0.26 1 98.31 4 LYS B O 1
ATOM 832 N N . TYR B 1 5 ? 3.984 7.527 -0.091 1 97.88 5 TYR B N 1
ATOM 833 C CA . TYR B 1 5 ? 3.83 6.91 1.223 1 97.88 5 TYR B CA 1
ATOM 834 C C . TYR B 1 5 ? 2.691 5.898 1.22 1 97.88 5 TYR B C 1
ATOM 836 O O . TYR B 1 5 ? 1.646 6.129 0.607 1 97.88 5 TYR B O 1
ATOM 844 N N . THR B 1 6 ? 2.91 4.828 1.837 1 98.69 6 THR B N 1
ATOM 845 C CA . THR B 1 6 ? 1.852 3.93 2.281 1 98.69 6 THR B CA 1
ATOM 846 C C . THR B 1 6 ? 1.53 4.16 3.756 1 98.69 6 THR B C 1
ATOM 848 O O . THR B 1 6 ? 2.4 4.02 4.617 1 98.69 6 THR B O 1
ATOM 851 N N . ILE B 1 7 ? 0.323 4.531 4.016 1 97.56 7 ILE B N 1
ATOM 852 C CA . ILE B 1 7 ? -0.147 4.77 5.375 1 97.56 7 ILE B CA 1
ATOM 853 C C . ILE B 1 7 ? -1.152 3.689 5.773 1 97.56 7 ILE B C 1
ATOM 855 O O . ILE B 1 7 ? -2.188 3.529 5.121 1 97.56 7 ILE B O 1
ATOM 859 N N . LEU B 1 8 ? -0.85 2.98 6.879 1 97.62 8 LEU B N 1
ATOM 860 C CA . LEU B 1 8 ? -1.696 1.863 7.285 1 97.62 8 LEU B CA 1
ATOM 861 C C . LEU B 1 8 ? -2.395 2.166 8.609 1 97.62 8 LEU B C 1
ATOM 863 O O . LEU B 1 8 ? -1.785 2.717 9.523 1 97.62 8 LEU B O 1
ATOM 867 N N . PHE B 1 9 ? -3.619 1.815 8.664 1 97.19 9 PHE B N 1
ATOM 868 C CA . PHE B 1 9 ? -4.395 1.866 9.898 1 97.19 9 PHE B CA 1
ATOM 869 C C . PHE B 1 9 ? -4.621 0.466 10.453 1 97.19 9 PHE B C 1
ATOM 871 O O . PHE B 1 9 ? -5.293 -0.356 9.828 1 97.19 9 PHE B O 1
ATOM 878 N N . PRO B 1 10 ? -4.105 0.199 11.602 1 95.25 10 PRO B N 1
ATOM 879 C CA . PRO B 1 10 ? -4.164 -1.169 12.117 1 95.25 10 PRO B CA 1
ATOM 880 C C . PRO B 1 10 ? -5.586 -1.613 12.445 1 95.25 10 PRO B C 1
ATOM 882 O O . PRO B 1 10 ? -6.445 -0.778 12.742 1 95.25 10 PRO B O 1
ATOM 885 N N . LYS B 1 11 ? -5.723 -2.914 12.391 1 92.88 11 LYS B N 1
ATOM 886 C CA . LYS B 1 11 ? -6.961 -3.523 12.867 1 92.88 11 LYS B CA 1
ATOM 887 C C . LYS B 1 11 ? -7.191 -3.217 14.344 1 92.88 11 LYS B C 1
ATOM 889 O O . LYS B 1 11 ? -6.254 -3.244 15.141 1 92.88 11 LYS B O 1
ATOM 894 N N . GLY B 1 12 ? -8.508 -2.895 14.672 1 86.81 12 GLY B N 1
ATOM 895 C CA . GLY B 1 12 ? -8.828 -2.592 16.062 1 86.81 12 GLY B CA 1
ATOM 896 C C . GLY B 1 12 ? -8.875 -1.104 16.344 1 86.81 12 GLY B C 1
ATOM 897 O O . GLY B 1 12 ? -9.453 -0.681 17.344 1 86.81 12 GLY B O 1
ATOM 898 N N . SER B 1 13 ? -8.18 -0.392 15.516 1 83.5 13 SER B N 1
ATOM 899 C CA . SER B 1 13 ? -8.328 1.054 15.641 1 83.5 13 SER B CA 1
ATOM 900 C C . SER B 1 13 ? -9.75 1.493 15.32 1 83.5 13 SER B C 1
ATOM 902 O O . SER B 1 13 ? -10.406 0.905 14.461 1 83.5 13 SER B O 1
ATOM 904 N N . ILE B 1 14 ? -10.258 2.322 16.094 1 88.56 14 ILE B N 1
ATOM 905 C CA . ILE B 1 14 ? -11.461 3.023 15.664 1 88.56 14 ILE B CA 1
ATOM 906 C C . ILE B 1 14 ? -11.109 4.066 14.609 1 88.56 14 ILE B C 1
ATOM 908 O O . ILE B 1 14 ? -10.203 4.883 14.805 1 88.56 14 ILE B O 1
ATOM 912 N N . TYR B 1 15 ? -11.703 3.98 13.469 1 93.5 15 TYR B N 1
ATOM 913 C CA . TYR B 1 15 ? -11.352 4.797 12.312 1 93.5 15 TYR B CA 1
ATOM 914 C C . TYR B 1 15 ? -12.586 5.434 11.695 1 93.5 15 TYR B C 1
ATOM 916 O O . TYR B 1 15 ? -13.438 4.734 11.141 1 93.5 15 TYR B O 1
ATOM 924 N N . ASP B 1 16 ? -12.68 6.699 11.828 1 97.06 16 ASP B N 1
ATOM 925 C CA . ASP B 1 16 ? -13.75 7.457 11.18 1 97.06 16 ASP B CA 1
ATOM 926 C C . ASP B 1 16 ? -13.391 7.773 9.727 1 97.06 16 ASP B C 1
ATOM 928 O O . ASP B 1 16 ? -12.844 8.836 9.438 1 97.06 16 ASP B O 1
ATOM 932 N N . MET B 1 17 ? -13.773 6.93 8.867 1 96.56 17 MET B N 1
ATOM 933 C CA . MET B 1 17 ? -13.438 7.004 7.445 1 96.56 17 MET B CA 1
ATOM 934 C C . MET B 1 17 ? -14.008 8.273 6.816 1 96.56 17 MET B C 1
ATOM 936 O O . MET B 1 17 ? -13.352 8.906 5.988 1 96.56 17 MET B O 1
ATOM 940 N N . ASP B 1 18 ? -15.18 8.625 7.199 1 97.94 18 ASP B N 1
ATOM 941 C CA . ASP B 1 18 ? -15.797 9.828 6.66 1 97.94 18 ASP B CA 1
ATOM 942 C C . ASP B 1 18 ? -14.992 11.07 7.023 1 97.94 18 ASP B C 1
ATOM 944 O O . ASP B 1 18 ? -14.688 11.898 6.156 1 97.94 18 ASP B O 1
ATOM 948 N N . HIS B 1 19 ? -14.711 11.156 8.281 1 98.56 19 HIS B N 1
ATOM 949 C CA . HIS B 1 19 ? -13.906 12.297 8.695 1 98.56 19 HIS B CA 1
ATOM 950 C C . HIS B 1 19 ? -12.57 12.328 7.957 1 98.56 19 HIS B C 1
ATOM 952 O O . HIS B 1 19 ? -12.125 13.383 7.504 1 98.56 19 HIS B O 1
ATOM 958 N N . TYR B 1 20 ? -11.945 11.227 7.852 1 98.38 20 TYR B N 1
ATOM 959 C CA . TYR B 1 20 ? -10.633 11.156 7.223 1 98.38 20 TYR B CA 1
ATOM 960 C C . TYR B 1 20 ? -10.695 11.609 5.77 1 98.38 20 TYR B C 1
ATOM 962 O O . TYR B 1 20 ? -9.906 12.445 5.34 1 98.38 20 TYR B O 1
ATOM 970 N N . THR B 1 21 ? -11.688 11.109 4.977 1 98.44 21 THR B N 1
ATOM 971 C CA . THR B 1 21 ? -11.711 11.336 3.537 1 98.44 21 THR B CA 1
ATOM 972 C C . THR B 1 21 ? -12.367 12.672 3.211 1 98.44 21 THR B C 1
ATOM 974 O O . THR B 1 21 ? -12.023 13.312 2.211 1 98.44 21 THR B O 1
ATOM 977 N N . LYS B 1 22 ? -13.219 13.156 4.098 1 98.56 22 LYS B N 1
ATOM 978 C CA . LYS B 1 22 ? -13.984 14.352 3.756 1 98.56 22 LYS B CA 1
ATOM 979 C C . LYS B 1 22 ? -13.398 15.594 4.418 1 98.56 22 LYS B C 1
ATOM 981 O O . LYS B 1 22 ? -13.688 16.719 4.008 1 98.56 22 LYS B O 1
ATOM 986 N N . ILE B 1 23 ? -12.609 15.375 5.391 1 98.5 23 ILE B N 1
ATOM 987 C CA . ILE B 1 23 ? -12.102 16.531 6.125 1 98.5 23 ILE B CA 1
ATOM 988 C C . ILE B 1 23 ? -10.57 16.484 6.152 1 98.5 23 ILE B C 1
ATOM 990 O O . ILE B 1 23 ? -9.914 17.422 5.684 1 98.5 23 ILE B O 1
ATOM 994 N N . HIS B 1 24 ? -9.945 15.461 6.691 1 98.44 24 HIS B N 1
ATOM 995 C CA . HIS B 1 24 ? -8.516 15.414 6.961 1 98.44 24 HIS B CA 1
ATOM 996 C C . HIS B 1 24 ? -7.707 15.523 5.672 1 98.44 24 HIS B C 1
ATOM 998 O O . HIS B 1 24 ? -6.809 16.359 5.562 1 98.44 24 HIS B O 1
ATOM 1004 N N . MET B 1 25 ? -8.039 14.648 4.695 1 98.19 25 MET B N 1
ATOM 1005 C CA . MET B 1 25 ? -7.254 14.633 3.467 1 98.19 25 MET B CA 1
ATOM 1006 C C . MET B 1 25 ? -7.41 15.938 2.697 1 98.19 25 MET B C 1
ATOM 1008 O O . MET B 1 25 ? -6.426 16.516 2.238 1 98.19 25 MET B O 1
ATOM 1012 N N . PRO B 1 26 ? -8.688 16.453 2.604 1 98.19 26 PRO B N 1
ATOM 1013 C CA . PRO B 1 26 ? -8.828 17.766 1.962 1 98.19 26 PRO B CA 1
ATOM 1014 C C . PRO B 1 26 ? -8.094 18.859 2.711 1 98.19 26 PRO B C 1
ATOM 1016 O O . PRO B 1 26 ? -7.594 19.812 2.092 1 98.19 26 PRO B O 1
ATOM 1019 N N . MET B 1 27 ? -7.984 18.797 3.982 1 97.88 27 MET B N 1
ATOM 1020 C CA . MET B 1 27 ? -7.211 19.75 4.781 1 97.88 27 MET B CA 1
ATOM 1021 C C . MET B 1 27 ? -5.746 19.75 4.359 1 97.88 27 MET B C 1
ATOM 1023 O O . MET B 1 27 ? -5.141 20.797 4.203 1 97.88 27 MET B O 1
ATOM 1027 N N . ILE B 1 28 ? -5.121 18.609 4.16 1 97.44 28 ILE B N 1
ATOM 1028 C CA . ILE B 1 28 ? -3.729 18.5 3.736 1 97.44 28 ILE B CA 1
ATOM 1029 C C . ILE B 1 28 ? -3.562 19.094 2.34 1 97.44 28 ILE B C 1
ATOM 1031 O O . ILE B 1 28 ? -2.633 19.859 2.09 1 97.44 28 ILE B O 1
ATOM 1035 N N . ALA B 1 29 ? -4.488 18.75 1.453 1 97.5 29 ALA B N 1
ATOM 1036 C CA . ALA B 1 29 ? -4.426 19.25 0.083 1 97.5 29 ALA B CA 1
ATOM 1037 C C . ALA B 1 29 ? -4.5 20.781 0.052 1 97.5 29 ALA B C 1
ATOM 1039 O O . ALA B 1 29 ? -3.807 21.422 -0.74 1 97.5 29 ALA B O 1
ATOM 1040 N N . ALA B 1 30 ? -5.32 21.359 0.89 1 97.06 30 ALA B N 1
ATOM 1041 C CA . ALA B 1 30 ? -5.469 22.812 0.959 1 97.06 30 ALA B CA 1
ATOM 1042 C C . ALA B 1 30 ? -4.203 23.453 1.499 1 97.06 30 ALA B C 1
ATOM 1044 O O . ALA B 1 30 ? -3.82 24.547 1.056 1 97.06 30 ALA B O 1
ATOM 1045 N N . ALA B 1 31 ? -3.58 22.797 2.395 1 96.25 31 ALA B N 1
ATOM 1046 C CA . ALA B 1 31 ? -2.387 23.359 3.029 1 96.25 31 ALA B CA 1
ATOM 1047 C C . ALA B 1 31 ? -1.178 23.25 2.104 1 96.25 31 ALA B C 1
ATOM 1049 O O . ALA B 1 31 ? -0.254 24.078 2.189 1 96.25 31 ALA B O 1
ATOM 1050 N N . PHE B 1 32 ? -1.18 22.266 1.169 1 96.31 32 PHE B N 1
ATOM 1051 C CA . PHE B 1 32 ? -0.045 22.031 0.284 1 96.31 32 PHE B CA 1
ATOM 1052 C C . PHE B 1 32 ? -0.51 21.844 -1.155 1 96.31 32 PHE B C 1
ATOM 1054 O O . PHE B 1 32 ? -0.234 20.812 -1.773 1 96.31 32 PHE B O 1
ATOM 1061 N N . PRO B 1 33 ? -1.113 22.844 -1.727 1 96.44 33 PRO B N 1
ATOM 1062 C CA . PRO B 1 33 ? -1.783 22.719 -3.021 1 96.44 33 PRO B CA 1
ATOM 1063 C C . PRO B 1 33 ? -0.818 22.359 -4.152 1 96.44 33 PRO B C 1
ATOM 1065 O O . PRO B 1 33 ? -1.221 21.75 -5.145 1 96.44 33 PRO B O 1
ATOM 1068 N N . VAL B 1 34 ? 0.419 22.703 -4.016 1 96.38 34 VAL B N 1
ATOM 1069 C CA . VAL B 1 34 ? 1.39 22.438 -5.074 1 96.38 34 VAL B CA 1
ATOM 1070 C C . VAL B 1 34 ? 2.109 21.125 -4.797 1 96.38 34 VAL B C 1
ATOM 1072 O O . VAL B 1 34 ? 2.324 20.328 -5.711 1 96.38 34 VAL B O 1
ATOM 1075 N N . ASP B 1 35 ? 2.371 20.859 -3.496 1 97.06 35 ASP B N 1
ATOM 1076 C CA . ASP B 1 35 ? 3.299 19.781 -3.135 1 97.06 35 ASP B CA 1
ATOM 1077 C C . ASP B 1 35 ? 2.562 18.453 -2.945 1 97.06 35 ASP B C 1
ATOM 1079 O O . ASP B 1 35 ? 3.154 17.391 -3.084 1 97.06 35 ASP B O 1
ATOM 1083 N N . PHE B 1 36 ? 1.319 18.484 -2.492 1 97.5 36 PHE B N 1
ATOM 1084 C CA . PHE B 1 36 ? 0.524 17.281 -2.256 1 97.5 36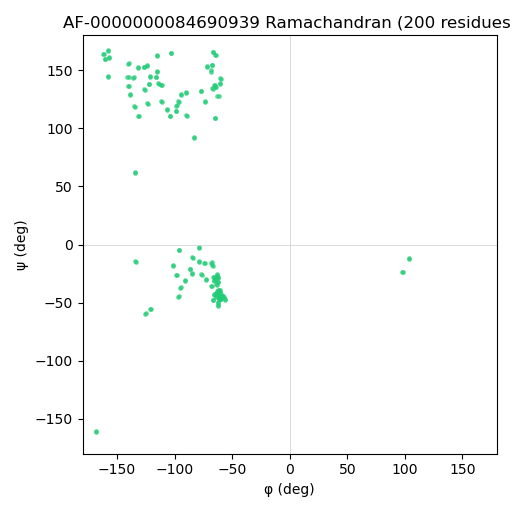 PHE B CA 1
ATOM 1085 C C . PHE B 1 36 ? -0.242 16.891 -3.514 1 97.5 36 PHE B C 1
ATOM 1087 O O . PHE B 1 36 ? -1.234 17.531 -3.869 1 97.5 36 PHE B O 1
ATOM 1094 N N . LEU B 1 37 ? 0.114 15.773 -4.172 1 98.25 37 LEU B N 1
ATOM 1095 C CA . LEU B 1 37 ? -0.276 15.492 -5.551 1 98.25 37 LEU B CA 1
ATOM 1096 C C . LEU B 1 37 ? -1.514 14.602 -5.598 1 98.25 37 LEU B C 1
ATOM 1098 O O . LEU B 1 37 ? -2.398 14.805 -6.43 1 98.25 37 LEU B O 1
ATOM 1102 N N . ARG B 1 38 ? -1.513 13.57 -4.766 1 98.25 38 ARG B N 1
ATOM 1103 C CA . ARG B 1 38 ? -2.553 12.555 -4.871 1 98.25 38 ARG B CA 1
ATOM 1104 C C . ARG B 1 38 ? -2.707 11.797 -3.557 1 98.25 38 ARG B C 1
ATOM 1106 O O . ARG B 1 38 ? -1.72 11.531 -2.867 1 98.25 38 ARG B O 1
ATOM 1113 N N . TRP B 1 39 ? -3.961 11.438 -3.287 1 98.69 39 TRP B N 1
ATOM 1114 C CA . TRP B 1 39 ? -4.227 10.477 -2.225 1 98.69 39 TRP B CA 1
ATOM 1115 C C . TRP B 1 39 ? -5.348 9.523 -2.623 1 98.69 39 TRP B C 1
ATOM 1117 O O . TRP B 1 39 ? -6.254 9.898 -3.373 1 98.69 39 TRP B O 1
ATOM 1127 N N . GLU B 1 40 ? -5.25 8.297 -2.217 1 98.75 40 GLU B N 1
ATOM 1128 C CA . GLU B 1 40 ? -6.258 7.258 -2.414 1 98.75 40 GLU B CA 1
ATOM 1129 C C . GLU B 1 40 ? -6.422 6.402 -1.16 1 98.75 40 GLU B C 1
ATOM 1131 O O . GLU B 1 40 ? -5.441 5.883 -0.625 1 98.75 40 GLU B O 1
ATOM 1136 N N . VAL B 1 41 ? -7.684 6.246 -0.735 1 98.69 41 VAL B N 1
ATOM 1137 C CA . VAL B 1 41 ? -8.008 5.465 0.453 1 98.69 41 VAL B CA 1
ATOM 1138 C C . VAL B 1 41 ? -8.75 4.195 0.049 1 98.69 41 VAL B C 1
ATOM 1140 O O . VAL B 1 41 ? -9.641 4.234 -0.805 1 98.69 41 VAL B O 1
ATOM 1143 N N . ALA B 1 42 ? -8.375 3.133 0.662 1 98.56 42 ALA B N 1
ATOM 1144 C CA . ALA B 1 42 ? -9.07 1.859 0.496 1 98.56 42 ALA B CA 1
ATOM 1145 C C . ALA B 1 42 ? -9.188 1.117 1.824 1 98.56 42 ALA B C 1
ATOM 1147 O O . ALA B 1 42 ? -8.422 1.384 2.758 1 98.56 42 ALA B O 1
ATOM 1148 N N . THR B 1 43 ? -10.156 0.273 1.896 1 97.69 43 THR B N 1
ATOM 1149 C CA . THR B 1 43 ? -10.273 -0.633 3.033 1 97.69 43 THR B CA 1
ATOM 1150 C C . THR B 1 43 ? -9.82 -2.039 2.654 1 97.69 43 THR B C 1
ATOM 1152 O O . THR B 1 43 ? -9.594 -2.328 1.478 1 97.69 43 THR B O 1
ATOM 1155 N N . PHE B 1 44 ? -9.594 -2.844 3.68 1 97.38 44 PHE B N 1
ATOM 1156 C CA . PHE B 1 44 ? -9.188 -4.23 3.5 1 97.38 44 PHE B CA 1
ATOM 1157 C C . PHE B 1 44 ? -10.25 -5.184 4.031 1 97.38 44 PHE B C 1
ATOM 1159 O O . PHE B 1 44 ? -11.125 -4.777 4.797 1 97.38 44 PHE B O 1
ATOM 1166 N N . PRO B 1 45 ? -10.172 -6.461 3.619 1 95.62 45 PRO B N 1
ATOM 1167 C CA . PRO B 1 45 ? -11.078 -7.461 4.199 1 95.62 45 PRO B CA 1
ATOM 1168 C C . PRO B 1 45 ? -10.828 -7.684 5.688 1 95.62 45 PRO B C 1
ATOM 1170 O O . PRO B 1 45 ? -9.758 -7.348 6.199 1 95.62 45 PRO B O 1
ATOM 1173 N N . ALA B 1 46 ? -11.789 -8.281 6.367 1 94.06 46 ALA B N 1
ATOM 1174 C CA . ALA B 1 46 ? -11.797 -8.438 7.82 1 94.06 46 ALA B CA 1
ATOM 1175 C C . ALA B 1 46 ? -10.609 -9.281 8.281 1 94.06 46 ALA B C 1
ATOM 1177 O O . ALA B 1 46 ? -10.117 -9.102 9.398 1 94.06 46 ALA B O 1
ATOM 1178 N N . GLU B 1 47 ? -10.117 -10.172 7.477 1 94.88 47 GLU B N 1
ATOM 1179 C CA . GLU B 1 47 ? -9.055 -11.094 7.871 1 94.88 47 GLU B CA 1
ATOM 1180 C C . GLU B 1 47 ? -7.691 -10.406 7.832 1 94.88 47 GLU B C 1
ATOM 1182 O O . GLU B 1 47 ? -6.711 -10.93 8.367 1 94.88 47 GLU B O 1
ATOM 1187 N N . ALA B 1 48 ? -7.57 -9.305 7.223 1 95.88 48 ALA B N 1
ATOM 1188 C CA . ALA B 1 48 ? -6.312 -8.57 7.121 1 95.88 48 ALA B CA 1
ATOM 1189 C C . ALA B 1 48 ? -5.926 -7.953 8.461 1 95.88 48 ALA B C 1
ATOM 1191 O O . ALA B 1 48 ? -6.793 -7.617 9.273 1 95.88 48 ALA B O 1
ATOM 1192 N N . PRO B 1 49 ? -4.699 -7.723 8.734 1 96.62 49 PRO B N 1
ATOM 1193 C CA . PRO B 1 49 ? -4.254 -7.121 9.992 1 96.62 49 PRO B CA 1
ATOM 1194 C C . PRO B 1 49 ? -4.438 -5.605 10.016 1 96.62 49 PRO B C 1
ATOM 1196 O O . PRO B 1 49 ? -4.184 -4.965 11.039 1 96.62 49 PRO B O 1
ATOM 1199 N N . PHE B 1 50 ? -4.891 -4.992 8.961 1 97.38 50 PHE B N 1
ATOM 1200 C CA . PHE B 1 50 ? -5.16 -3.564 8.852 1 97.38 50 PHE B CA 1
ATOM 1201 C C . PHE B 1 50 ? -6.586 -3.316 8.359 1 97.38 50 PHE B C 1
ATOM 1203 O O . PHE B 1 50 ? -7.145 -4.137 7.633 1 97.38 50 PHE B O 1
ATOM 1210 N N . MET B 1 51 ? -7.105 -2.248 8.703 1 95.94 51 MET B N 1
ATOM 1211 C CA . MET B 1 51 ? -8.484 -1.986 8.305 1 95.94 51 MET B CA 1
ATOM 1212 C C . MET B 1 51 ? -8.531 -1.1 7.062 1 95.94 51 MET B C 1
ATOM 1214 O O . MET B 1 51 ? -9.5 -1.127 6.309 1 95.94 51 MET B O 1
ATOM 1218 N N . ALA B 1 52 ? -7.422 -0.272 6.887 1 97.38 52 ALA B N 1
ATOM 1219 C CA . ALA B 1 52 ? -7.418 0.662 5.766 1 97.38 52 ALA B CA 1
ATOM 1220 C C . ALA B 1 52 ? -5.992 1.053 5.379 1 97.38 52 ALA B C 1
ATOM 1222 O O . ALA B 1 52 ? -5.059 0.853 6.16 1 97.38 52 ALA B O 1
ATOM 1223 N N . VAL B 1 53 ? -5.949 1.559 4.164 1 98.5 53 VAL B N 1
ATOM 1224 C CA . VAL B 1 53 ? -4.695 2.098 3.641 1 98.5 53 VAL B CA 1
ATOM 1225 C C . VAL B 1 53 ? -4.961 3.426 2.936 1 98.5 53 VAL B C 1
ATOM 1227 O O . VAL B 1 53 ? -6.012 3.609 2.318 1 98.5 53 VAL B O 1
ATOM 1230 N N . CYS B 1 54 ? -4.027 4.324 3.088 1 98.69 54 CYS B N 1
ATOM 1231 C CA . CYS B 1 54 ? -3.996 5.547 2.291 1 98.69 54 CYS B CA 1
ATOM 1232 C C . CYS B 1 54 ? -2.674 5.68 1.548 1 98.69 54 CYS B C 1
ATOM 1234 O O . CYS B 1 54 ? -1.606 5.672 2.164 1 98.69 54 CYS B O 1
ATOM 1236 N N . HIS B 1 55 ? -2.734 5.754 0.263 1 98.75 55 HIS B N 1
ATOM 1237 C CA . HIS B 1 55 ? -1.588 6.062 -0.584 1 98.75 55 HIS B CA 1
ATOM 1238 C C . HIS B 1 55 ? -1.517 7.555 -0.893 1 98.75 55 HIS B C 1
ATOM 1240 O O . HIS B 1 55 ? -2.5 8.148 -1.342 1 98.75 55 HIS B O 1
ATOM 1246 N N . VAL B 1 56 ? -0.359 8.109 -0.662 1 98.25 56 VAL B N 1
ATOM 1247 C CA . VAL B 1 56 ? -0.235 9.531 -0.967 1 98.25 56 VAL B CA 1
ATOM 1248 C C . VAL B 1 56 ? 1.031 9.773 -1.786 1 98.25 56 VAL B C 1
ATOM 1250 O O . VAL B 1 56 ? 2.004 9.023 -1.677 1 98.25 56 VAL B O 1
ATOM 1253 N N . GLU B 1 57 ? 1.014 10.812 -2.582 1 98.38 57 GLU B N 1
ATOM 1254 C CA . GLU B 1 57 ? 2.135 11.234 -3.412 1 98.38 57 GLU B CA 1
ATOM 1255 C C . GLU B 1 57 ? 2.473 12.703 -3.168 1 98.38 57 GLU B C 1
ATOM 1257 O O . GLU B 1 57 ? 1.582 13.555 -3.148 1 98.38 57 GLU B O 1
ATOM 1262 N N . TRP B 1 58 ? 3.678 13 -3.006 1 97.44 58 TRP B N 1
ATOM 1263 C CA . TRP B 1 58 ? 4.219 14.344 -2.785 1 97.44 58 TRP B CA 1
ATOM 1264 C C . TRP B 1 58 ? 5.281 14.672 -3.828 1 97.44 58 TRP B C 1
ATOM 1266 O O . TRP B 1 58 ? 5.969 13.781 -4.332 1 97.44 58 TRP B O 1
ATOM 1276 N N . THR B 1 59 ? 5.484 15.922 -4.117 1 97.44 59 THR B N 1
ATOM 1277 C CA . THR B 1 59 ? 6.461 16.375 -5.105 1 97.44 59 THR B CA 1
ATOM 1278 C C . THR B 1 59 ? 7.883 16.062 -4.645 1 97.44 59 THR B C 1
ATOM 1280 O O . THR B 1 59 ? 8.805 15.977 -5.457 1 97.44 59 THR B O 1
ATOM 1283 N N . SER B 1 60 ? 8.055 16.016 -3.285 1 95.69 60 SER B N 1
ATOM 1284 C CA . SER B 1 60 ? 9.375 15.727 -2.736 1 95.69 60 SER B CA 1
ATOM 1285 C C . SER B 1 60 ? 9.281 15.25 -1.289 1 95.69 60 SER B C 1
ATOM 1287 O O . SER B 1 60 ? 8.273 15.484 -0.617 1 95.69 60 SER B O 1
ATOM 1289 N N . ALA B 1 61 ? 10.359 14.586 -0.899 1 93.44 61 ALA B N 1
ATOM 1290 C CA . ALA B 1 61 ? 10.453 14.188 0.502 1 93.44 61 ALA B CA 1
ATOM 1291 C C . ALA B 1 61 ? 10.508 15.406 1.417 1 93.44 61 ALA B C 1
ATOM 1293 O O . ALA B 1 61 ? 9.977 15.383 2.529 1 93.44 61 ALA B O 1
ATOM 1294 N N . GLU B 1 62 ? 11.141 16.5 0.97 1 93.62 62 GLU B N 1
ATOM 1295 C CA . GLU B 1 62 ? 11.266 17.734 1.749 1 93.62 62 GLU B CA 1
ATOM 1296 C C . GLU B 1 62 ? 9.898 18.344 2.039 1 93.62 62 GLU B C 1
ATOM 1298 O O . GLU B 1 62 ? 9.664 18.859 3.133 1 93.62 62 GLU B O 1
ATOM 1303 N N . ALA B 1 63 ? 9.078 18.328 1.072 1 92.12 63 ALA B N 1
ATOM 1304 C CA . ALA B 1 63 ? 7.73 18.859 1.263 1 92.12 63 ALA B CA 1
ATOM 1305 C C . ALA B 1 63 ? 6.988 18.094 2.354 1 92.12 63 ALA B C 1
ATOM 1307 O O . ALA B 1 63 ? 6.398 18.703 3.254 1 92.12 63 ALA B O 1
ATOM 1308 N N . PHE B 1 64 ? 7.023 16.797 2.328 1 92.19 64 PHE B N 1
ATOM 1309 C CA . PHE B 1 64 ? 6.41 15.969 3.365 1 92.19 64 PHE B CA 1
ATOM 1310 C C . PHE B 1 64 ? 7.035 16.266 4.727 1 92.19 64 PHE B C 1
ATOM 1312 O O . PHE B 1 64 ? 6.32 16.453 5.711 1 92.19 64 PHE B O 1
ATOM 1319 N N . GLU B 1 65 ? 8.32 16.312 4.727 1 91.31 65 GLU B N 1
ATOM 1320 C CA . GLU B 1 65 ? 9.047 16.547 5.969 1 91.31 65 GLU B CA 1
ATOM 1321 C C . GLU B 1 65 ? 8.727 17.922 6.555 1 91.31 65 GLU B C 1
ATOM 1323 O O . GLU B 1 65 ? 8.773 18.109 7.773 1 91.31 65 GLU B O 1
ATOM 1328 N N . SER B 1 66 ? 8.391 18.844 5.738 1 91.75 66 SER B N 1
ATOM 1329 C CA . SER B 1 66 ? 8.07 20.188 6.207 1 91.75 66 SER B CA 1
ATOM 1330 C C . SER B 1 66 ? 6.828 20.188 7.086 1 91.75 66 SER B C 1
ATOM 1332 O O . SER B 1 66 ? 6.691 21.031 7.98 1 91.75 66 SER B O 1
ATOM 1334 N N . MET B 1 67 ? 5.949 19.25 6.801 1 88.81 67 MET B N 1
ATOM 1335 C CA . MET B 1 67 ? 4.734 19.125 7.598 1 88.81 67 MET B CA 1
ATOM 1336 C C . MET B 1 67 ? 5.062 18.703 9.031 1 88.81 67 MET B C 1
ATOM 1338 O O . MET B 1 67 ? 4.375 19.094 9.969 1 88.81 67 MET B O 1
ATOM 1342 N N . SER B 1 68 ? 6.094 17.984 9.148 1 83.75 68 SER B N 1
ATOM 1343 C CA . SER B 1 68 ? 6.426 17.406 10.453 1 83.75 68 SER B CA 1
ATOM 1344 C C . SER B 1 68 ? 7.434 18.266 11.195 1 83.75 68 SER B C 1
ATOM 1346 O O . SER B 1 68 ? 7.805 17.969 12.336 1 83.75 68 SER B O 1
ATOM 1348 N N . GLN B 1 69 ? 7.918 19.312 10.555 1 88.25 69 GLN B N 1
ATOM 1349 C CA . GLN B 1 69 ? 8.906 20.172 11.203 1 88.25 69 GLN B CA 1
ATOM 1350 C C . GLN B 1 69 ? 8.281 20.938 12.367 1 88.25 69 GLN B C 1
ATOM 1352 O O . GLN B 1 69 ? 7.113 21.328 12.312 1 88.25 69 GLN B O 1
ATOM 1357 N N . PRO B 1 70 ? 9.305 21.156 13.305 1 84.44 70 PRO B N 1
ATOM 1358 C CA . PRO B 1 70 ? 8.844 22.031 14.391 1 84.44 70 PRO B CA 1
ATOM 1359 C C . PRO B 1 70 ? 8.461 23.422 13.906 1 84.44 70 PRO B C 1
ATOM 1361 O O . PRO B 1 70 ? 9.164 24.016 13.07 1 84.44 70 PRO B O 1
ATOM 1364 N N . GLY B 1 71 ? 7.363 23.922 14.18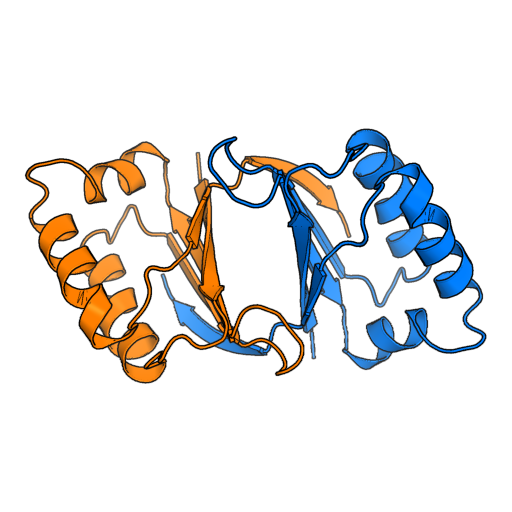 1 88.38 71 GLY B N 1
ATOM 1365 C CA . GLY B 1 71 ? 6.93 25.266 13.828 1 88.38 71 GLY B CA 1
ATOM 1366 C C . GLY B 1 71 ? 5.953 25.297 12.664 1 88.38 71 GLY B C 1
ATOM 1367 O O . GLY B 1 71 ? 5.422 26.344 12.312 1 88.38 71 GLY B O 1
ATOM 1368 N N . SER B 1 72 ? 5.883 24.156 12.039 1 91.12 72 SER B N 1
ATOM 1369 C CA . SER B 1 72 ? 4.902 24.109 10.961 1 91.12 72 SER B CA 1
ATOM 1370 C C . SER B 1 72 ? 3.482 24.266 11.492 1 91.12 72 SER B C 1
ATOM 1372 O O . SER B 1 72 ? 2.953 23.359 12.141 1 91.12 72 SER B O 1
ATOM 1374 N N . GLU B 1 73 ? 2.932 25.422 11.195 1 93.06 73 GLU B N 1
ATOM 1375 C CA . GLU B 1 73 ? 1.558 25.641 11.633 1 93.06 73 GLU B CA 1
ATOM 1376 C C . GLU B 1 73 ? 0.594 24.672 10.945 1 93.06 73 GLU B C 1
ATOM 1378 O O . GLU B 1 73 ? -0.316 24.141 11.586 1 93.06 73 GLU B O 1
ATOM 1383 N N . ALA B 1 74 ? 0.84 24.5 9.68 1 93 74 ALA B N 1
ATOM 1384 C CA . ALA B 1 74 ? 0.015 23.547 8.938 1 93 74 ALA B CA 1
ATOM 1385 C C . ALA B 1 74 ? 0.158 22.141 9.5 1 93 74 ALA B C 1
ATOM 1387 O O . ALA B 1 74 ? -0.839 21.453 9.719 1 93 74 ALA B O 1
ATOM 1388 N N . GLY B 1 75 ? 1.347 21.688 9.758 1 93.62 75 GLY B N 1
ATOM 1389 C CA . GLY B 1 75 ? 1.604 20.359 10.328 1 93.62 75 GLY B CA 1
ATOM 1390 C C . GLY B 1 75 ? 0.929 20.156 11.664 1 93.62 75 GLY B C 1
ATOM 1391 O O . GLY B 1 75 ? 0.337 19.094 11.906 1 93.62 75 GLY B O 1
ATOM 1392 N N . LYS B 1 76 ? 1.049 21.188 12.508 1 94.56 76 LYS B N 1
ATOM 1393 C CA . LYS B 1 76 ? 0.414 21.109 13.82 1 94.56 76 LYS B CA 1
ATOM 1394 C C . LYS B 1 76 ? -1.083 20.844 13.688 1 94.56 76 LYS B C 1
ATOM 1396 O O . LYS B 1 76 ? -1.626 19.969 14.391 1 94.56 76 LYS B O 1
ATOM 1401 N N . LYS B 1 77 ? -1.715 21.594 12.828 1 95.44 77 LYS B N 1
ATOM 1402 C CA . LYS B 1 77 ? -3.152 21.438 12.625 1 95.44 77 LYS B CA 1
ATOM 1403 C C . LYS B 1 77 ? -3.49 20.047 12.102 1 95.44 77 LYS B C 1
ATOM 1405 O O . LYS B 1 77 ? -4.453 19.422 12.555 1 95.44 77 LYS B O 1
ATOM 1410 N N . ILE B 1 78 ? -2.693 19.531 11.164 1 95.44 78 ILE B N 1
ATOM 1411 C CA . ILE B 1 78 ? -2.928 18.25 10.516 1 95.44 78 ILE B CA 1
ATOM 1412 C C . ILE B 1 78 ? -2.766 17.125 11.523 1 95.44 78 ILE B C 1
ATOM 1414 O O . ILE B 1 78 ? -3.635 16.25 11.648 1 95.44 78 ILE B O 1
ATOM 1418 N N . PHE B 1 79 ? -1.733 17.109 12.281 1 93.12 79 PHE B N 1
ATOM 1419 C CA . PHE B 1 79 ? -1.469 16.031 13.219 1 93.12 79 PHE B CA 1
ATOM 1420 C C . PHE B 1 79 ? -2.418 16.109 14.414 1 93.12 79 PHE B C 1
ATOM 1422 O O . PHE B 1 79 ? -2.805 15.078 14.969 1 93.12 79 PHE B O 1
ATOM 1429 N N . ALA B 1 80 ? -2.887 17.328 14.805 1 94.25 80 ALA B N 1
ATOM 1430 C CA . ALA B 1 80 ? -3.852 17.5 15.891 1 94.25 80 ALA B CA 1
ATOM 1431 C C . ALA B 1 80 ? -5.211 16.922 15.508 1 94.25 80 ALA B C 1
ATOM 1433 O O . ALA B 1 80 ? -6.059 16.688 16.375 1 94.25 80 ALA B O 1
ATOM 1434 N N . ASP B 1 81 ? -5.422 16.719 14.242 1 96.38 81 ASP B N 1
ATOM 1435 C CA . ASP B 1 81 ? -6.699 16.219 13.758 1 96.38 81 ASP B CA 1
ATOM 1436 C C . ASP B 1 81 ? -6.75 14.695 13.836 1 96.38 81 ASP B C 1
ATOM 1438 O O . ASP B 1 81 ? -7.816 14.094 13.68 1 96.38 81 ASP B O 1
ATOM 1442 N N . VAL B 1 82 ? -5.637 13.977 14.094 1 94.06 82 VAL B N 1
ATOM 1443 C CA . VAL B 1 82 ? -5.547 12.523 14.031 1 94.06 82 VAL B CA 1
ATOM 1444 C C . VAL B 1 82 ? -6.523 11.898 15.031 1 94.06 82 VAL B C 1
ATOM 1446 O O . VAL B 1 82 ? -7.293 11 14.672 1 94.06 82 VAL B O 1
ATOM 1449 N N . PRO B 1 83 ? -6.699 12.414 16.266 1 94.5 83 PRO B N 1
ATOM 1450 C CA . PRO B 1 83 ? -7.629 11.797 17.203 1 94.5 83 PRO B CA 1
ATOM 1451 C C . PRO B 1 83 ? -9.086 11.938 16.781 1 94.5 83 PRO B C 1
ATOM 1453 O O . PRO B 1 83 ? -9.969 11.266 17.328 1 94.5 83 PRO B O 1
ATOM 1456 N N . ASN B 1 84 ? -9.32 12.836 15.852 1 96.12 84 ASN B N 1
ATOM 1457 C CA . ASN B 1 84 ? -10.695 13.016 15.391 1 96.12 84 ASN B CA 1
ATOM 1458 C C . ASN B 1 84 ? -11.141 11.852 14.508 1 96.12 84 ASN B C 1
ATOM 1460 O O . ASN B 1 84 ? -12.344 11.68 14.273 1 96.12 84 ASN B O 1
ATOM 1464 N N . PHE B 1 85 ? -10.156 11.039 14.008 1 96.69 85 PHE B N 1
ATOM 1465 C CA . PHE B 1 85 ? -10.625 9.977 13.125 1 96.69 85 PHE B CA 1
ATOM 1466 C C . PHE B 1 85 ? -9.969 8.648 13.484 1 96.69 85 PHE B C 1
ATOM 1468 O O . PHE B 1 85 ? -10.383 7.598 13 1 96.69 85 PHE B O 1
ATOM 1475 N N . SER B 1 86 ? -8.922 8.648 14.281 1 94.5 86 SER B N 1
ATOM 1476 C CA . SER B 1 86 ? -8.25 7.398 14.625 1 94.5 86 SER B CA 1
ATOM 1477 C C . SER B 1 86 ? -7.832 7.383 16.094 1 94.5 86 SER B C 1
ATOM 1479 O O . SER B 1 86 ? -7.285 8.367 16.594 1 94.5 86 SER B O 1
ATOM 1481 N N . THR B 1 87 ? -8.047 6.293 16.734 1 94.69 87 THR B N 1
ATOM 1482 C CA . THR B 1 87 ? -7.645 6.145 18.125 1 94.69 87 THR B CA 1
ATOM 1483 C C . THR B 1 87 ? -6.195 5.676 18.234 1 94.69 87 THR B C 1
ATOM 1485 O O . THR B 1 87 ? -5.582 5.766 19.297 1 94.69 87 THR B O 1
ATOM 1488 N N . GLU B 1 88 ? -5.699 5.094 17.219 1 91.81 88 GLU B N 1
ATOM 1489 C CA . GLU B 1 88 ? -4.301 4.684 17.125 1 91.81 88 GLU B CA 1
ATOM 1490 C C . GLU B 1 88 ? -3.57 5.457 16.031 1 91.81 88 GLU B C 1
ATOM 1492 O O . GLU B 1 88 ? -4.176 5.852 15.031 1 91.81 88 GLU B O 1
ATOM 1497 N N . ALA B 1 89 ? -2.32 5.629 16.312 1 88.88 89 ALA B N 1
ATOM 1498 C CA . ALA B 1 89 ? -1.512 6.277 15.289 1 88.88 89 ALA B CA 1
ATOM 1499 C C . ALA B 1 89 ? -1.381 5.395 14.047 1 88.88 89 ALA B C 1
ATOM 1501 O O . ALA B 1 89 ? -1.131 4.191 14.164 1 88.88 89 ALA B O 1
ATOM 1502 N N . PRO B 1 90 ? -1.562 5.961 12.875 1 93.94 90 PRO B N 1
ATOM 1503 C CA . PRO B 1 90 ? -1.257 5.18 11.672 1 93.94 90 PRO B CA 1
ATOM 1504 C C . PRO B 1 90 ? 0.233 4.879 11.523 1 93.94 90 PRO B C 1
ATOM 1506 O O . PRO B 1 90 ? 1.056 5.449 12.25 1 93.94 90 PRO B O 1
ATOM 1509 N N . ILE B 1 91 ? 0.522 3.986 10.68 1 95.38 91 ILE B N 1
ATOM 1510 C CA . ILE B 1 91 ? 1.896 3.672 10.305 1 95.38 91 ILE B CA 1
ATOM 1511 C C . ILE B 1 91 ? 2.25 4.375 9 1 95.38 91 ILE B C 1
ATOM 1513 O O . ILE B 1 91 ? 1.646 4.102 7.957 1 95.38 91 ILE B O 1
ATOM 1517 N N . PHE B 1 92 ? 3.162 5.289 9.055 1 94.94 92 PHE B N 1
ATOM 1518 C CA . PHE B 1 92 ? 3.619 6.039 7.887 1 94.94 92 PHE B CA 1
ATOM 1519 C C . PHE B 1 92 ? 4.879 5.418 7.301 1 94.94 92 PHE B C 1
ATOM 1521 O O . PHE B 1 92 ? 5.898 5.301 7.988 1 94.94 92 PHE B O 1
ATOM 1528 N N . MET B 1 93 ? 4.859 5.043 6.023 1 97.38 93 MET B N 1
ATOM 1529 C CA . MET B 1 93 ? 6.031 4.418 5.422 1 97.38 93 MET B CA 1
ATOM 1530 C C . MET B 1 93 ? 6.332 5.02 4.055 1 97.38 93 MET B C 1
ATOM 1532 O O . MET B 1 93 ? 5.504 4.941 3.143 1 97.38 93 MET B O 1
ATOM 1536 N N . MET B 1 94 ? 7.527 5.621 3.947 1 97.5 94 MET B N 1
ATOM 1537 C CA . MET B 1 94 ? 7.961 6.16 2.662 1 97.5 94 MET B CA 1
ATOM 1538 C C . MET B 1 94 ? 8.43 5.043 1.735 1 97.5 94 MET B C 1
ATOM 1540 O O . MET B 1 94 ? 9.219 4.188 2.139 1 97.5 94 MET B O 1
ATOM 1544 N N . GLU B 1 95 ? 7.91 5.121 0.502 1 98.06 95 GLU B N 1
ATOM 1545 C CA . GLU B 1 95 ? 8.289 4.094 -0.464 1 98.06 95 GLU B CA 1
ATOM 1546 C C . GLU B 1 95 ? 9.539 4.496 -1.241 1 98.06 95 GLU B C 1
ATOM 1548 O O . GLU B 1 95 ? 9.648 5.641 -1.691 1 98.06 95 GLU B O 1
ATOM 1553 N N . LYS B 1 96 ? 10.477 3.639 -1.317 1 97.56 96 LYS B N 1
ATOM 1554 C CA . LYS B 1 96 ? 11.578 3.73 -2.273 1 97.56 96 LYS B CA 1
ATOM 1555 C C . LYS B 1 96 ? 11.391 2.748 -3.426 1 97.56 96 LYS B C 1
ATOM 1557 O O . LYS B 1 96 ? 11.531 1.537 -3.246 1 97.56 96 LYS B O 1
ATOM 1562 N N . TYR B 1 97 ? 11.125 3.283 -4.566 1 98.06 97 TYR B N 1
ATOM 1563 C CA . TYR B 1 97 ? 10.812 2.475 -5.738 1 98.06 97 TYR B CA 1
ATOM 1564 C C . TYR B 1 97 ? 11.969 1.548 -6.086 1 98.06 97 TYR B C 1
ATOM 1566 O O . TYR B 1 97 ? 13.133 1.949 -6.027 1 98.06 97 TYR B O 1
ATOM 1574 N N . VAL B 1 98 ? 11.633 0.323 -6.527 1 98.31 98 VAL B N 1
ATOM 1575 C CA . VAL B 1 98 ? 12.648 -0.647 -6.926 1 98.31 98 VAL B CA 1
ATOM 1576 C C . VAL B 1 98 ? 12.438 -1.052 -8.383 1 98.31 98 VAL B C 1
ATOM 1578 O O . VAL B 1 98 ? 13.359 -0.988 -9.195 1 98.31 98 VAL B O 1
ATOM 1581 N N . ALA B 1 99 ? 11.258 -1.511 -8.672 1 98.5 99 ALA B N 1
ATOM 1582 C CA . ALA B 1 99 ? 10.945 -2.012 -10.008 1 98.5 99 ALA B CA 1
ATOM 1583 C C . ALA B 1 99 ? 9.438 -2.072 -10.234 1 98.5 99 ALA B C 1
ATOM 1585 O O . ALA B 1 99 ? 8.656 -1.978 -9.281 1 98.5 99 ALA B O 1
ATOM 1586 N N . GLY B 1 100 ? 9.016 -2.188 -11.438 1 98.19 100 GLY B N 1
ATOM 1587 C CA . GLY B 1 100 ? 7.625 -2.359 -11.828 1 98.19 100 GLY B CA 1
ATOM 1588 C C . GLY B 1 100 ? 7.469 -2.994 -13.203 1 98.19 100 GLY B C 1
ATOM 1589 O O . GLY B 1 100 ? 8.453 -3.203 -13.906 1 98.19 100 GLY B O 1
ATOM 1590 N N . GLY B 1 101 ? 6.203 -3.396 -13.422 1 97.06 101 GLY B N 1
ATOM 1591 C CA . GLY B 1 101 ? 5.914 -4.035 -14.695 1 97.06 101 GLY B CA 1
ATOM 1592 C C . GLY B 1 101 ? 4.43 -4.199 -14.953 1 97.06 101 GLY B C 1
ATOM 1593 O O . GLY B 1 101 ? 3.6 -3.67 -14.211 1 97.06 101 GLY B O 1
ATOM 1594 N N . PRO B 1 102 ? 4.105 -5.09 -15.852 1 89.5 102 PRO B N 1
ATOM 1595 C CA . PRO B 1 102 ? 2.709 -5.508 -15.984 1 89.5 102 PRO B CA 1
ATOM 1596 C C . PRO B 1 102 ? 2.303 -6.539 -14.93 1 89.5 102 PRO B C 1
ATOM 1598 O O . PRO B 1 102 ? 3.16 -7.242 -14.391 1 89.5 102 PRO B O 1
#

InterPro domains:
  IPR009799 EthD domain [TIGR02118] (14-98)
  IPR011008 Dimeric alpha-beta barrel [SSF54909] (1-96)

pLDDT: mean 95.38, std 3.51, range [83.31, 98.75]

Solvent-accessible surface area (backbone atoms only — not comparable to full-atom values): 10650 Å² total; per-residue (Å²): 99,74,33,38,33,50,32,38,34,52,55,87,47,54,66,39,61,62,50,38,65,70,42,53,48,52,50,52,24,68,72,30,67,82,43,36,58,31,32,40,35,25,35,38,52,88,87,42,74,32,46,34,38,37,40,35,35,24,49,28,65,65,61,58,48,47,37,71,36,92,83,28,64,66,22,50,56,56,62,67,46,43,72,75,25,27,78,51,83,62,47,80,35,52,48,44,80,74,51,67,51,66,99,76,32,39,33,51,31,37,33,52,54,86,47,53,66,39,61,64,50,38,66,70,43,53,48,51,49,52,25,69,73,28,66,80,42,36,56,31,33,40,34,25,35,40,50,88,87,41,74,32,46,32,39,37,41,36,35,25,51,26,65,66,59,59,48,47,39,72,35,91,82,28,64,66,23,52,56,57,61,68,45,44,70,76,26,28,78,50,81,63,46,79,34,55,47,43,81,74,53,68,52,65

Nearest PDB structures (foldseek):
  2ftr-assembly1_B  TM=7.025E-01  e=2.406E-05  Halalkalibacterium halodurans C-125
  5b0d-assembly1_B  TM=6.506E-01  e=2.178E-03  Cannabis sativa
  3bgu-assembly1_A  TM=5.906E-01  e=4.421E-03  Thermobifida fusca YX
  3gz7-assembly1_B  TM=5.158E-01  e=1.301E-03  Bordetella bronchiseptica
  2n76-assembly1_A  TM=4.622E-01  e=2.513E-02  synthetic construct

Foldseek 3Di:
DKWKKKKFAFPPKQFAPCCCVVPLVVLVCVVCVPFWDDKDKDADDPPDRTGIIMMTMTPDPVVVVLLVDPPPPSNVVNVVCCVVGIPDDIDIDIDDDDDDDD/DKWKKKKFAFPPKQFAPCCCVVPLVVLVCVVCVPFWDDKDKDADDPPDRTGIIMMTMTPDPVVVVLLVDPPNPSNVVNVVCCVVGIPDDIDIDIDDDDDDDD